Protein AF-A0A9N9JIC1-F1 (afdb_monomer)

Secondary structure (DSSP, 8-state):
-GGGTTSTTS-HHHHHHHHHHHHHHHHHHHHHHHHHHHHHHT-TT-HHHHHHHHHHHHHHHHHHHHHHHHTT----TT-TTTT-EE-GGGSPPBPEE--SSHHHHHHHHHH--S-EEPPPGGGGGSS---TT----BSSS-----EE-SS-----EEEE----TTT-SS-GGGS-S----EE------SS---------S-------TT------------PPEE--S-EEEEPP-

pLDDT: mean 70.72, std 18.48, range [27.61, 94.88]

Foldseek 3Di:
DVVVLPDPPDDPVVSVVVVVVVVVVVVVVVVVVVVVVVVVVVPPPPPPPVVVVVVVVVVVVVVVVVVVVCVPVDDQQLAVVLQKDWPVVQWADFDKDADPDPVSNVVCVVPVPDIDTADDPNLQRYPDADVRSDTAHPDLDTDIDMGTSDDDDAAEDEDEHDDCVRDPDGPPRDRPDDFDWDFDDPPDDDDDDDPPDDDPDDDQDADPVRDRDPPPPPPPGDIDTDDHYDYDYDDD

Solvent-accessible surface area (backbone atoms only — not comparable to full-atom values): 15288 Å² total; per-residue (Å²): 116,77,82,68,75,71,56,98,79,65,58,71,67,59,55,49,53,54,49,52,50,49,53,50,50,51,48,53,50,49,48,52,50,45,51,53,49,51,60,53,64,72,49,80,87,51,74,67,58,59,57,45,51,54,51,49,54,51,49,50,54,48,48,52,52,49,49,62,72,45,63,82,73,64,87,66,47,57,25,40,94,65,59,14,44,70,38,66,94,65,26,55,62,64,22,69,49,71,50,89,48,68,70,54,38,55,49,21,70,74,63,76,44,83,61,55,64,47,46,54,72,64,46,72,32,42,97,64,76,55,91,84,56,50,51,41,56,64,79,95,70,82,51,80,35,72,45,49,47,61,94,74,83,76,56,68,49,80,52,80,75,79,39,73,91,76,46,94,60,80,73,76,81,55,83,88,77,86,84,58,70,44,72,75,82,84,78,79,78,78,94,71,80,83,84,76,81,79,73,98,63,92,74,86,77,79,49,104,78,79,55,89,74,80,84,73,83,78,71,82,78,64,74,42,76,65,85,79,59,51,80,44,70,57,86,110

Radius of gyration: 32.28 Å; Cα contacts (8 Å, |Δi|>4): 189; chains: 1; bounding box: 52×87×86 Å

Structure (mmCIF, N/CA/C/O backbone):
data_AF-A0A9N9JIC1-F1
#
_entry.id   AF-A0A9N9JIC1-F1
#
loop_
_atom_site.group_PDB
_atom_site.id
_atom_site.type_symbol
_atom_site.label_atom_id
_atom_site.label_alt_id
_atom_site.label_comp_id
_atom_site.label_asym_id
_atom_site.label_entity_id
_atom_site.label_seq_id
_atom_site.pdbx_PDB_ins_code
_atom_site.Cartn_x
_atom_site.Cartn_y
_atom_site.Cartn_z
_atom_site.occupancy
_atom_site.B_iso_or_equiv
_a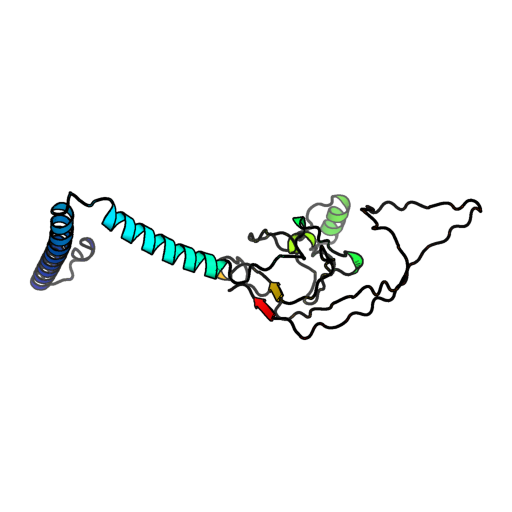tom_site.auth_seq_id
_atom_site.auth_comp_id
_atom_site.auth_asym_id
_atom_site.auth_atom_id
_atom_site.pdbx_PDB_model_num
ATOM 1 N N . ILE A 1 1 ? 12.974 28.129 34.023 1.00 50.84 1 ILE A N 1
ATOM 2 C CA . ILE A 1 1 ? 12.403 29.502 34.046 1.00 50.84 1 ILE A CA 1
ATOM 3 C C . ILE A 1 1 ? 13.246 30.459 34.896 1.00 50.84 1 ILE A C 1
ATOM 5 O O . ILE A 1 1 ? 13.503 31.557 34.430 1.00 50.84 1 ILE A O 1
ATOM 9 N N . TYR A 1 2 ? 13.804 30.035 36.041 1.00 48.53 2 TYR A N 1
ATOM 10 C CA . TYR A 1 2 ? 14.770 30.844 36.816 1.00 48.53 2 TYR A CA 1
ATOM 11 C C . TYR A 1 2 ? 15.951 31.400 35.998 1.00 48.53 2 TYR A C 1
ATOM 13 O O . TYR A 1 2 ? 16.382 32.521 36.225 1.00 48.53 2 TYR A O 1
ATOM 21 N N . LYS A 1 3 ? 16.392 30.667 34.968 1.00 50.25 3 LYS A N 1
ATOM 22 C CA . LYS A 1 3 ? 17.472 31.075 34.053 1.00 50.25 3 LYS A CA 1
ATOM 23 C C . LYS A 1 3 ? 17.169 32.330 33.206 1.00 50.25 3 LYS A C 1
ATOM 25 O O . LYS A 1 3 ? 18.083 32.877 32.609 1.00 50.25 3 LYS A O 1
ATOM 30 N N . ILE A 1 4 ? 15.907 32.771 33.125 1.00 53.31 4 ILE A N 1
ATOM 31 C CA . ILE A 1 4 ? 15.482 33.949 32.340 1.00 53.31 4 ILE A CA 1
ATOM 32 C C . ILE A 1 4 ? 15.589 35.244 33.170 1.00 53.31 4 ILE A C 1
ATOM 34 O O . ILE A 1 4 ? 15.721 36.325 32.604 1.00 53.31 4 ILE A O 1
ATOM 38 N N . LEU A 1 5 ? 15.590 35.146 34.505 1.00 52.50 5 LEU A N 1
ATOM 39 C CA . LEU A 1 5 ? 15.640 36.301 35.412 1.00 52.50 5 LEU A CA 1
ATOM 40 C C . LEU A 1 5 ? 17.063 36.837 35.653 1.00 52.50 5 LEU A C 1
ATOM 42 O O . LEU A 1 5 ? 17.211 37.890 36.271 1.00 52.50 5 LEU A O 1
ATOM 46 N N . ASP A 1 6 ? 18.097 36.137 35.182 1.00 55.06 6 ASP A N 1
ATOM 47 C CA . ASP A 1 6 ? 19.512 36.503 35.372 1.00 55.06 6 ASP A CA 1
ATOM 48 C C . ASP A 1 6 ? 20.139 37.239 34.183 1.00 55.06 6 ASP A C 1
ATOM 50 O O . ASP A 1 6 ? 21.333 37.514 34.186 1.00 55.06 6 ASP A O 1
ATOM 54 N N . ASN A 1 7 ? 19.345 37.617 33.178 1.00 56.50 7 ASN A N 1
ATOM 55 C CA . ASN A 1 7 ? 19.814 38.565 32.173 1.00 56.50 7 ASN A CA 1
ATOM 56 C C . ASN A 1 7 ? 19.716 39.989 32.747 1.00 56.50 7 ASN A C 1
ATOM 58 O O . ASN A 1 7 ? 18.616 40.437 33.071 1.00 56.50 7 ASN A O 1
ATOM 62 N N . ASP A 1 8 ? 20.859 40.681 32.835 1.00 57.62 8 ASP A N 1
ATOM 63 C CA . ASP A 1 8 ? 21.144 42.009 33.435 1.00 57.62 8 ASP A CA 1
ATOM 64 C C . ASP A 1 8 ? 20.339 43.216 32.884 1.00 57.62 8 ASP A C 1
ATOM 66 O O . ASP A 1 8 ? 20.803 44.355 32.875 1.00 57.62 8 ASP A O 1
ATOM 70 N N . LYS A 1 9 ? 19.121 43.005 32.380 1.00 60.44 9 LYS A N 1
ATOM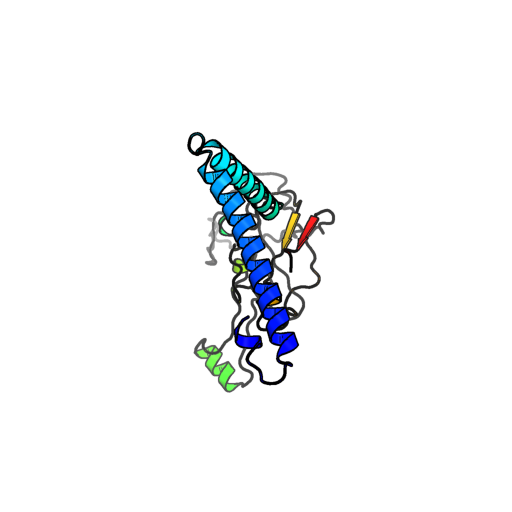 71 C CA . LYS A 1 9 ? 18.309 44.024 31.701 1.00 60.44 9 LYS A CA 1
ATOM 72 C C . LYS A 1 9 ? 16.942 44.287 32.332 1.00 60.44 9 LYS A C 1
ATOM 74 O O . LYS A 1 9 ? 16.164 45.046 31.759 1.00 60.44 9 LYS A O 1
ATOM 79 N N . LEU A 1 10 ? 16.640 43.679 33.479 1.00 59.94 10 LEU A N 1
ATOM 80 C CA . LEU A 1 10 ? 15.415 43.948 34.235 1.00 59.94 10 LEU A CA 1
ATOM 81 C C . LEU A 1 10 ? 15.708 44.796 35.474 1.00 59.94 10 LEU A C 1
ATOM 83 O O . LEU A 1 10 ? 16.566 44.445 36.280 1.00 59.94 10 LEU A O 1
ATOM 87 N N . ASP A 1 11 ? 14.951 45.886 35.624 1.00 70.81 11 ASP A N 1
ATOM 88 C CA . ASP A 1 11 ? 14.965 46.742 36.811 1.00 70.81 11 ASP A CA 1
ATOM 89 C C . ASP A 1 11 ? 14.714 45.918 38.088 1.00 70.81 11 ASP A C 1
ATOM 91 O O . ASP A 1 11 ? 13.867 45.015 38.107 1.00 70.81 11 ASP A O 1
ATOM 95 N N . GLY A 1 12 ? 15.459 46.213 39.158 1.00 67.81 12 GLY A N 1
ATOM 96 C CA . GLY A 1 12 ? 15.482 45.402 40.383 1.00 67.81 12 GLY A CA 1
ATOM 97 C C . GLY A 1 12 ? 14.104 45.261 41.041 1.00 67.81 12 GLY A C 1
ATOM 98 O O . GLY A 1 12 ? 13.780 44.214 41.611 1.00 67.81 12 GLY A O 1
ATOM 99 N N . THR A 1 13 ? 13.253 46.274 40.874 1.00 71.19 13 THR A N 1
ATOM 100 C CA . THR A 1 13 ? 11.860 46.283 41.337 1.00 71.19 13 THR A CA 1
ATOM 101 C C . THR A 1 13 ? 11.010 45.253 40.591 1.00 71.19 13 THR A C 1
ATOM 103 O O . THR A 1 13 ? 10.272 44.484 41.207 1.00 71.19 13 THR A O 1
ATOM 106 N N . VAL A 1 14 ? 11.161 45.170 39.265 1.00 72.88 14 VAL A N 1
ATOM 107 C CA . VAL A 1 14 ? 10.402 44.246 38.406 1.00 72.88 14 VAL A CA 1
ATOM 108 C C . VAL A 1 14 ? 10.842 42.801 38.640 1.00 72.88 14 VAL A C 1
ATOM 110 O O . VAL A 1 14 ? 10.002 41.907 38.729 1.00 72.88 14 VAL A O 1
ATOM 113 N N . LYS A 1 15 ? 12.148 42.559 38.822 1.00 72.50 15 LYS A N 1
ATOM 114 C CA . LYS A 1 15 ? 12.671 41.221 39.157 1.00 72.50 15 LYS A CA 1
ATOM 115 C C . LYS A 1 15 ? 12.087 40.708 40.477 1.00 72.50 15 LYS A C 1
ATOM 117 O O . LYS A 1 15 ? 11.747 39.530 40.574 1.00 72.50 15 LYS A O 1
ATOM 122 N N . THR A 1 16 ? 11.923 41.594 41.457 1.00 77.94 16 THR A N 1
ATOM 123 C CA . THR A 1 16 ? 11.356 41.252 42.768 1.00 77.94 16 THR A CA 1
ATOM 124 C C . THR A 1 16 ? 9.866 40.925 42.664 1.00 77.94 16 THR A C 1
ATOM 126 O O . THR A 1 16 ? 9.456 39.853 43.100 1.00 77.94 16 THR A O 1
ATOM 129 N N . GLN A 1 17 ? 9.075 41.754 41.976 1.00 79.38 17 GLN A N 1
ATOM 130 C CA . GLN A 1 17 ? 7.638 41.507 41.784 1.00 79.38 17 GLN A CA 1
ATOM 131 C C . GLN A 1 17 ? 7.348 40.219 41.005 1.00 79.38 17 GLN A C 1
ATOM 133 O O . GLN A 1 17 ? 6.437 39.469 41.351 1.00 79.38 17 GLN A O 1
ATOM 138 N N . VAL A 1 18 ? 8.128 39.931 39.959 1.00 78.50 18 VAL A N 1
ATOM 139 C CA . VAL A 1 18 ? 7.973 38.696 39.176 1.00 78.50 18 VAL A CA 1
ATOM 140 C C . VAL A 1 18 ? 8.338 37.475 40.016 1.00 78.50 18 VAL A C 1
ATOM 142 O O . VAL A 1 18 ? 7.650 36.458 39.947 1.00 78.50 18 VAL A O 1
ATOM 145 N N . LYS A 1 19 ? 9.386 37.568 40.840 1.00 79.75 19 LYS A N 1
ATOM 146 C CA . LYS A 1 19 ? 9.777 36.484 41.744 1.00 79.75 19 LYS A CA 1
ATOM 147 C C . LYS A 1 19 ? 8.693 36.209 42.789 1.00 79.75 19 LYS A C 1
ATOM 149 O O . LYS A 1 19 ? 8.308 35.056 42.949 1.00 79.75 19 LYS A O 1
ATOM 154 N N . GLU A 1 20 ? 8.145 37.249 43.410 1.00 83.69 20 GLU A N 1
ATOM 155 C CA . GLU A 1 20 ? 7.037 37.129 44.367 1.00 83.69 20 GLU A CA 1
ATOM 156 C C . GLU A 1 20 ? 5.769 36.564 43.718 1.00 83.69 20 GLU A C 1
ATOM 158 O O . GLU A 1 20 ? 5.097 35.716 44.302 1.00 83.69 20 GLU A O 1
ATOM 163 N N . PHE A 1 21 ? 5.448 36.981 42.490 1.00 81.62 21 PHE A N 1
ATOM 164 C CA . PHE A 1 21 ? 4.318 36.434 41.741 1.00 81.62 21 PHE A CA 1
ATOM 165 C C . PHE A 1 21 ? 4.497 34.936 41.476 1.00 81.62 21 PHE A C 1
ATOM 167 O O . PHE A 1 21 ? 3.572 34.160 41.701 1.00 81.62 21 PHE A O 1
ATOM 174 N N . ILE A 1 22 ? 5.688 34.523 41.038 1.00 78.38 22 ILE A N 1
ATOM 175 C CA . ILE A 1 22 ? 5.997 33.114 40.769 1.00 78.38 22 ILE A CA 1
ATOM 176 C C . ILE A 1 22 ? 5.944 32.294 42.059 1.00 78.38 22 ILE A C 1
ATOM 178 O O . ILE A 1 22 ? 5.340 31.227 42.065 1.00 78.38 22 ILE A O 1
ATOM 182 N N . GLU A 1 23 ? 6.534 32.779 43.151 1.00 81.12 23 GLU A N 1
ATOM 183 C CA . GLU A 1 23 ? 6.504 32.088 44.445 1.00 81.12 23 GLU A CA 1
ATOM 184 C C . GLU A 1 23 ? 5.074 31.970 44.989 1.00 81.12 23 GLU A C 1
ATOM 186 O O . GLU A 1 23 ? 4.690 30.910 45.486 1.00 81.12 23 GLU A O 1
ATOM 191 N N . ARG A 1 24 ? 4.247 33.007 44.813 1.00 82.19 24 ARG A N 1
ATOM 192 C CA . ARG A 1 24 ? 2.827 32.985 45.180 1.00 82.19 24 ARG A CA 1
ATOM 193 C C . ARG A 1 24 ? 2.030 31.988 44.343 1.00 82.19 24 ARG A C 1
ATOM 195 O O . ARG A 1 24 ? 1.260 31.221 44.908 1.00 82.19 24 ARG A O 1
ATOM 202 N N . GLU A 1 25 ? 2.214 31.963 43.026 1.00 76.69 25 GLU A N 1
ATOM 203 C CA . GLU A 1 25 ? 1.528 31.000 42.155 1.00 76.69 25 GLU A CA 1
ATOM 204 C C . GLU A 1 25 ? 1.998 29.566 42.409 1.00 76.69 25 GLU A C 1
ATOM 206 O O . GLU A 1 25 ? 1.177 28.660 42.502 1.00 76.69 25 GLU A O 1
ATOM 211 N N . MET A 1 26 ? 3.299 29.343 42.615 1.00 72.06 26 MET A N 1
ATOM 212 C CA . MET A 1 26 ? 3.808 28.022 42.988 1.00 72.06 26 MET A CA 1
ATOM 213 C C . MET A 1 26 ? 3.266 27.568 44.343 1.00 72.06 26 MET A C 1
ATOM 215 O O . MET A 1 26 ? 2.928 26.398 44.486 1.00 72.06 26 MET A O 1
ATOM 219 N N . SER A 1 27 ? 3.129 28.473 45.315 1.00 74.25 27 SER A N 1
ATOM 220 C CA . SER A 1 27 ? 2.507 28.176 46.609 1.00 74.25 27 SER A CA 1
ATOM 221 C C . SER A 1 27 ? 1.008 27.887 46.480 1.00 74.25 27 SER A C 1
ATOM 223 O O . SER A 1 27 ? 0.507 26.935 47.075 1.00 74.25 27 SER A O 1
ATOM 225 N N . ASN A 1 28 ? 0.281 28.637 45.650 1.00 74.56 28 ASN A N 1
ATOM 226 C CA . ASN A 1 28 ? -1.136 28.397 45.360 1.00 74.56 28 ASN A CA 1
ATOM 227 C C . ASN A 1 28 ? -1.361 27.062 44.634 1.00 74.56 28 ASN A C 1
ATOM 229 O O . ASN A 1 28 ? -2.289 26.327 44.958 1.00 74.56 28 ASN A O 1
ATOM 233 N N . ILE A 1 29 ? -0.489 26.707 43.691 1.00 71.62 29 ILE A N 1
ATOM 234 C CA . ILE A 1 29 ? -0.527 25.415 42.998 1.00 71.62 29 ILE A CA 1
ATOM 235 C C . ILE A 1 29 ? -0.130 24.288 43.952 1.00 71.62 29 ILE A C 1
ATOM 237 O O . ILE A 1 29 ? -0.772 23.246 43.949 1.00 71.62 29 ILE A O 1
ATOM 241 N N . ALA A 1 30 ? 0.885 24.483 44.797 1.00 66.88 30 ALA A N 1
ATOM 242 C CA . ALA A 1 30 ? 1.316 23.483 45.768 1.00 66.88 30 ALA A CA 1
ATOM 243 C C . ALA A 1 30 ? 0.276 23.270 46.872 1.00 66.88 30 ALA A C 1
ATOM 245 O O . ALA A 1 30 ? 0.068 22.139 47.286 1.00 66.88 30 ALA A O 1
ATOM 246 N N . SER A 1 31 ? -0.412 24.317 47.325 1.00 67.81 31 SER A N 1
ATOM 247 C CA . SER A 1 31 ? -1.521 24.208 48.279 1.00 67.81 31 SER A CA 1
ATOM 248 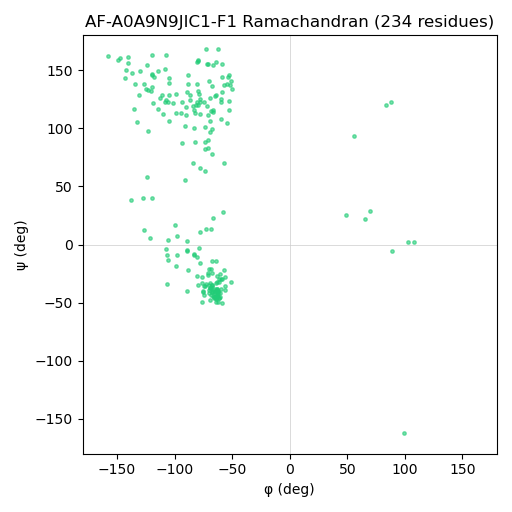C C . SER A 1 31 ? -2.786 23.653 47.626 1.00 67.81 31 SER A C 1
ATOM 250 O O . SER A 1 31 ? -3.463 22.834 48.239 1.00 67.81 31 SER A O 1
ATOM 252 N N . GLY A 1 32 ? -3.070 23.988 46.365 1.00 66.69 32 GLY A N 1
ATOM 253 C CA . GLY A 1 32 ? -4.119 23.350 45.567 1.00 66.69 32 GLY A CA 1
ATOM 254 C C . GLY A 1 32 ? -3.854 21.857 45.365 1.00 66.69 32 GLY A C 1
ATOM 255 O O . GLY A 1 32 ? -4.721 21.035 45.625 1.00 66.69 32 GLY A O 1
ATOM 256 N N . ALA A 1 33 ? -2.625 21.485 45.012 1.00 60.44 33 ALA A N 1
ATOM 257 C CA . ALA A 1 33 ? -2.202 20.097 44.872 1.00 60.44 33 ALA A CA 1
ATOM 258 C C . ALA A 1 33 ? -2.123 19.371 46.222 1.00 60.44 33 ALA A C 1
ATOM 260 O O . ALA A 1 33 ? -2.503 18.214 46.298 1.00 60.44 33 ALA A O 1
ATOM 261 N N . SER A 1 34 ? -1.679 20.028 47.295 1.00 56.75 34 SER A N 1
ATOM 262 C CA . SER A 1 34 ? -1.566 19.446 48.641 1.00 56.75 34 SER A CA 1
ATOM 263 C C . SER A 1 34 ? -2.919 19.315 49.341 1.00 56.75 34 SER A C 1
ATOM 265 O O . SER A 1 34 ? -3.131 18.350 50.061 1.00 56.75 34 SER A O 1
ATOM 267 N N . SER A 1 35 ? -3.869 20.224 49.100 1.00 56.66 35 SER A N 1
ATOM 268 C CA . SER A 1 35 ? -5.268 20.066 49.526 1.00 56.66 35 SER A CA 1
ATOM 269 C C . SER A 1 35 ? -5.974 18.978 48.722 1.00 56.66 35 SER A C 1
ATOM 271 O O . SER A 1 35 ? -6.732 18.206 49.300 1.00 56.66 35 SER A O 1
ATOM 273 N N . TYR A 1 36 ? -5.649 18.835 47.434 1.00 51.44 36 TYR A N 1
ATOM 274 C CA . TYR A 1 36 ? -6.085 17.709 46.612 1.00 51.44 36 TYR A CA 1
ATOM 275 C C . TYR A 1 36 ? -5.492 16.382 47.127 1.00 51.44 36 TYR A C 1
ATOM 277 O O . TYR A 1 36 ? -6.239 15.443 47.362 1.00 51.44 36 TYR A O 1
ATOM 285 N N . TYR A 1 37 ? -4.187 16.328 47.429 1.00 47.41 37 TYR A N 1
ATOM 286 C CA . TYR A 1 37 ? -3.497 15.151 47.984 1.00 47.41 37 TYR A CA 1
ATOM 287 C C . TYR A 1 37 ? -3.894 14.828 49.434 1.00 47.41 37 TYR A C 1
ATOM 289 O O . TYR A 1 37 ? -4.038 13.657 49.757 1.00 47.41 37 TYR A O 1
ATOM 297 N N . SER A 1 38 ? -4.115 15.829 50.295 1.00 52.78 38 SER A N 1
ATOM 298 C CA . SER A 1 38 ? -4.583 15.641 51.682 1.00 52.78 38 SER A CA 1
ATOM 299 C C . SER A 1 38 ? -6.051 15.233 51.735 1.00 52.78 38 SER A C 1
ATOM 301 O O . SER A 1 38 ? -6.438 14.464 52.607 1.00 52.78 38 SER A O 1
ATOM 303 N N . SER A 1 39 ? -6.877 15.723 50.803 1.00 56.59 39 SER A N 1
ATOM 304 C CA . SER A 1 39 ? -8.250 15.236 50.642 1.00 56.59 39 SER A CA 1
ATOM 305 C C . SER A 1 39 ? -8.282 13.823 50.054 1.00 56.59 39 SER A C 1
ATOM 307 O O . SER A 1 39 ? -9.234 13.104 50.323 1.00 56.59 39 SER A O 1
ATOM 309 N N . LEU A 1 40 ? -7.255 13.420 49.292 1.00 52.78 40 LEU A N 1
ATOM 310 C CA . LEU A 1 40 ? -7.063 12.050 48.804 1.00 52.78 40 LEU A CA 1
ATOM 311 C C . LEU A 1 40 ? -6.568 11.101 49.908 1.00 52.78 40 LEU A C 1
ATOM 313 O O . LEU A 1 40 ? -7.050 9.981 49.984 1.00 52.78 40 LEU A O 1
ATOM 317 N N . SER A 1 41 ? -5.651 11.542 50.775 1.00 50.94 41 SER A N 1
ATOM 318 C CA . SER A 1 41 ? -5.088 10.721 51.862 1.00 50.94 41 SER A CA 1
ATOM 319 C C . SER A 1 41 ? -5.959 10.668 53.120 1.00 50.94 41 SER A C 1
ATOM 321 O O . SER A 1 41 ? -5.655 9.951 54.061 1.00 50.94 41 SER A O 1
ATOM 323 N N . ALA A 1 42 ? -7.014 11.483 53.197 1.00 52.50 42 ALA A N 1
ATOM 324 C CA . ALA A 1 42 ? -7.996 11.433 54.282 1.00 52.50 42 ALA A CA 1
ATOM 325 C C . ALA A 1 42 ? -9.166 10.471 53.979 1.00 52.50 42 ALA A C 1
ATOM 327 O O . ALA A 1 42 ? -10.099 10.383 54.775 1.00 52.50 42 ALA A O 1
ATOM 328 N N . MET A 1 43 ? -9.126 9.769 52.838 1.00 51.22 43 MET A N 1
ATOM 329 C CA . MET A 1 43 ? -10.143 8.819 52.362 1.00 51.22 43 MET A CA 1
ATOM 330 C C . MET A 1 43 ? -9.541 7.407 52.198 1.00 51.22 43 MET A C 1
ATOM 332 O O . MET A 1 43 ? -9.830 6.709 51.230 1.00 51.22 43 MET A O 1
ATOM 336 N N . ASP A 1 44 ? -8.687 7.005 53.143 1.00 49.09 44 ASP A N 1
ATOM 337 C CA . ASP A 1 44 ? -7.844 5.794 53.094 1.00 49.09 44 ASP A CA 1
ATOM 338 C C . ASP A 1 44 ? -8.589 4.447 53.283 1.00 49.09 44 ASP A C 1
ATOM 340 O O . ASP A 1 44 ? -7.941 3.416 53.439 1.00 49.09 44 ASP A O 1
ATOM 344 N N . ASP A 1 45 ? -9.925 4.407 53.211 1.00 53.50 45 ASP A N 1
ATOM 345 C CA . ASP A 1 45 ? -10.689 3.146 53.313 1.00 53.50 45 ASP A CA 1
ATOM 346 C C . ASP A 1 45 ? -11.281 2.644 51.968 1.00 53.50 45 ASP A C 1
ATOM 348 O O . ASP A 1 45 ? -11.724 1.500 51.900 1.00 53.50 45 ASP A O 1
ATOM 352 N N . ASP A 1 46 ? -11.232 3.428 50.875 1.00 55.09 46 ASP A N 1
ATOM 353 C CA . ASP A 1 46 ? -11.881 3.107 49.578 1.00 55.09 46 ASP A CA 1
ATOM 354 C C . ASP A 1 46 ? -10.924 3.188 48.353 1.00 55.09 46 ASP A C 1
ATOM 356 O O . ASP A 1 46 ? -11.287 3.646 47.262 1.00 55.09 46 ASP A O 1
ATOM 360 N N . GLU A 1 47 ? -9.676 2.730 48.503 1.00 53.84 47 GLU A N 1
ATOM 361 C CA . GLU A 1 47 ? -8.610 2.757 47.473 1.00 53.84 47 GLU A CA 1
ATOM 362 C C . GLU A 1 47 ? -8.985 2.035 46.148 1.00 53.84 47 GLU A C 1
ATOM 364 O O . GLU A 1 47 ? -8.456 2.351 45.077 1.00 53.84 47 GLU A O 1
ATOM 369 N N . ASP A 1 48 ? -9.959 1.116 46.172 1.00 56.88 48 ASP A N 1
ATOM 370 C CA . ASP A 1 48 ? -10.428 0.367 44.992 1.00 56.88 48 ASP A CA 1
ATOM 371 C C . ASP A 1 48 ? -11.423 1.172 44.121 1.00 56.88 48 ASP A C 1
ATOM 373 O O . ASP A 1 48 ? -11.491 1.019 42.897 1.00 56.88 48 ASP A O 1
ATOM 377 N N . GLY A 1 49 ? -12.165 2.110 44.721 1.00 60.81 49 GLY A N 1
ATOM 378 C CA . GLY A 1 49 ? -13.249 2.837 44.050 1.00 60.81 49 GLY A CA 1
ATOM 379 C C . GLY A 1 49 ? -12.764 3.927 43.089 1.00 60.81 49 GLY A C 1
ATOM 380 O O . GLY A 1 49 ? -13.182 3.979 41.928 1.00 60.81 49 GLY A O 1
ATOM 381 N N . LEU A 1 50 ? -11.854 4.795 43.544 1.00 60.25 50 LEU A N 1
ATOM 382 C CA . LEU A 1 50 ? -11.365 5.926 42.742 1.00 60.25 50 LEU A CA 1
ATOM 383 C C . LEU A 1 50 ? -10.406 5.472 41.637 1.00 60.25 50 LEU A C 1
ATOM 385 O O . LEU A 1 50 ? -10.532 5.897 40.486 1.00 60.25 50 LEU A O 1
ATOM 389 N N . MET A 1 51 ? -9.485 4.561 41.956 1.00 64.00 51 MET A N 1
ATOM 390 C CA . MET A 1 51 ? -8.628 3.938 40.946 1.00 64.00 51 MET A CA 1
ATOM 391 C C . MET A 1 51 ? -9.455 3.116 39.949 1.00 64.00 51 MET A C 1
ATOM 393 O O . MET A 1 51 ? -9.123 3.087 38.762 1.00 64.00 51 MET A O 1
ATOM 397 N N . GLY A 1 52 ? -10.569 2.519 40.388 1.00 68.44 52 GLY A N 1
ATOM 398 C CA . GLY A 1 52 ? -11.569 1.899 39.520 1.00 68.44 52 GLY A CA 1
ATOM 399 C C . GLY A 1 52 ? -12.205 2.883 38.531 1.00 68.44 52 GLY A C 1
ATOM 400 O O . GLY A 1 52 ? -12.279 2.582 37.339 1.00 68.44 52 GLY A O 1
ATOM 401 N N . LEU A 1 53 ? -12.597 4.081 38.982 1.00 73.81 53 LEU A N 1
ATOM 402 C CA . LEU A 1 53 ? -13.171 5.130 38.126 1.00 73.81 53 LEU A CA 1
ATOM 403 C C . LEU A 1 53 ? -12.163 5.677 37.105 1.00 73.81 53 LEU A C 1
ATOM 405 O O . LEU A 1 53 ? -12.489 5.780 35.922 1.00 73.81 53 LEU A O 1
ATOM 409 N N . VAL A 1 54 ? -10.926 5.960 37.527 1.00 80.69 54 VAL A N 1
ATOM 410 C CA . VAL A 1 54 ? -9.859 6.433 36.626 1.00 80.69 54 VAL A CA 1
ATOM 411 C C . VAL A 1 54 ? -9.518 5.372 35.576 1.00 80.69 54 VAL A C 1
ATOM 413 O O . VAL A 1 54 ? -9.433 5.688 34.389 1.00 80.69 54 VAL A O 1
ATOM 416 N N . ARG A 1 55 ? -9.382 4.098 35.975 1.00 78.31 55 ARG A N 1
ATOM 417 C CA . ARG A 1 55 ? -9.162 2.983 35.037 1.00 78.31 55 ARG A CA 1
ATOM 418 C C . ARG A 1 55 ? -10.316 2.836 34.055 1.00 78.31 55 ARG A C 1
ATOM 420 O O . ARG A 1 55 ? -10.073 2.610 32.874 1.00 78.31 55 ARG A O 1
ATOM 427 N N . LYS A 1 56 ? -11.557 2.973 34.523 1.00 81.50 56 LYS A N 1
ATOM 428 C CA . LYS A 1 56 ? -12.745 2.879 33.673 1.00 81.50 56 LYS A CA 1
ATOM 429 C C . LYS A 1 56 ? -12.748 3.971 32.605 1.00 81.50 56 LYS A C 1
ATOM 431 O O . LYS A 1 56 ? -12.866 3.649 31.429 1.00 81.50 56 LYS A O 1
ATOM 436 N N . GLN A 1 57 ? -12.519 5.224 32.992 1.00 80.81 57 GLN A N 1
ATOM 437 C CA . GLN A 1 57 ? -12.503 6.344 32.052 1.00 80.81 57 GLN A CA 1
ATOM 438 C C . GLN A 1 57 ? -11.318 6.278 31.075 1.00 80.81 57 GLN A C 1
ATOM 440 O O . GLN A 1 57 ? -11.474 6.577 29.894 1.00 80.81 57 GLN A O 1
ATOM 445 N N . LEU A 1 58 ? -10.144 5.827 31.531 1.00 87.44 58 LEU A N 1
ATOM 446 C CA . LEU A 1 58 ? -8.998 5.591 30.651 1.00 87.44 58 LEU A CA 1
ATOM 447 C C . LEU A 1 58 ? -9.289 4.484 29.630 1.00 87.44 58 LEU A C 1
ATOM 449 O O . LEU A 1 58 ? -8.992 4.649 28.449 1.00 87.44 58 LEU A O 1
ATOM 453 N N . ASN A 1 59 ? -9.888 3.375 30.071 1.00 84.38 59 ASN A N 1
ATOM 454 C CA . ASN A 1 59 ? -10.263 2.269 29.195 1.00 84.38 59 ASN A CA 1
ATOM 455 C C . ASN A 1 59 ? -11.338 2.683 28.187 1.00 84.38 59 ASN A C 1
ATOM 457 O O . ASN A 1 59 ? -11.250 2.276 27.036 1.00 84.38 59 ASN A O 1
ATOM 461 N N . GLU A 1 60 ? -12.309 3.505 28.583 1.00 86.75 60 GLU A N 1
ATOM 462 C CA . GLU A 1 60 ? -13.337 4.036 27.680 1.00 86.75 60 GLU A CA 1
ATOM 463 C C . GLU A 1 60 ? -12.725 4.931 26.598 1.00 86.75 60 GLU A C 1
ATOM 465 O O . GLU A 1 60 ? -12.958 4.696 25.414 1.00 86.75 60 GLU A O 1
ATOM 470 N N . VAL A 1 61 ? -11.870 5.892 26.969 1.00 87.19 61 VAL A N 1
ATOM 471 C CA . VAL A 1 61 ? -11.174 6.747 25.992 1.00 87.19 61 VAL A CA 1
ATOM 472 C C . VAL A 1 61 ? -10.271 5.910 25.089 1.00 87.19 61 VAL A C 1
ATOM 474 O O . VAL A 1 61 ? -10.248 6.116 23.879 1.00 87.19 61 VAL A O 1
ATOM 477 N N . LEU A 1 62 ? -9.546 4.939 25.645 1.00 89.69 62 LEU A N 1
ATOM 478 C CA . LEU A 1 62 ? -8.689 4.054 24.862 1.00 89.69 62 LEU A CA 1
ATOM 479 C C . LEU A 1 62 ? -9.508 3.208 23.883 1.00 89.69 62 LEU A C 1
ATOM 481 O O . LEU A 1 62 ? -9.134 3.105 22.721 1.00 89.69 62 LEU A O 1
ATOM 485 N N . GLN A 1 63 ? -10.629 2.634 24.319 1.00 84.81 63 GLN A N 1
ATOM 486 C CA . GLN A 1 63 ? -11.539 1.887 23.453 1.00 84.81 63 GLN A CA 1
ATOM 487 C C . GLN A 1 63 ? -12.140 2.780 22.371 1.00 84.81 63 GLN A C 1
ATOM 489 O O . GLN A 1 63 ? -12.225 2.357 21.223 1.00 84.81 63 GLN A O 1
ATOM 494 N N . GLU A 1 64 ? -12.501 4.021 22.684 1.00 86.19 64 GLU A N 1
ATOM 495 C CA . GLU A 1 64 ? -12.979 4.985 21.693 1.00 86.19 64 GLU A CA 1
ATOM 496 C C . GLU A 1 64 ? -11.891 5.312 20.654 1.00 86.19 64 GLU A C 1
ATOM 498 O O . GLU A 1 64 ? -12.162 5.382 19.458 1.00 86.19 64 GLU A O 1
ATOM 503 N N . GLN A 1 65 ? -10.636 5.464 21.079 1.00 82.62 65 GLN A N 1
ATOM 504 C CA . GLN A 1 65 ? -9.516 5.669 20.157 1.00 82.62 65 GLN A CA 1
ATOM 505 C C . GLN A 1 65 ? -9.235 4.416 19.318 1.00 82.62 65 GLN A C 1
ATOM 507 O O . GLN A 1 65 ? -9.043 4.523 18.110 1.00 82.62 65 GLN A O 1
ATOM 512 N N . LEU A 1 66 ? -9.249 3.226 19.924 1.00 82.25 66 LEU A N 1
ATOM 513 C CA . LEU A 1 66 ? -9.047 1.954 19.225 1.00 82.25 66 LEU A CA 1
ATOM 514 C C . LEU A 1 66 ? -10.153 1.697 18.205 1.00 82.25 66 LEU A C 1
ATOM 516 O O . LEU A 1 66 ? -9.861 1.320 17.077 1.00 82.25 66 LEU A O 1
ATOM 520 N N . THR A 1 67 ? -11.409 1.944 18.574 1.00 76.69 67 THR A N 1
ATOM 521 C CA . THR A 1 67 ? -12.549 1.810 17.661 1.00 76.69 67 THR A CA 1
ATOM 522 C C . THR A 1 67 ? -12.465 2.814 16.526 1.00 76.69 67 THR A C 1
ATOM 524 O O . THR A 1 67 ? -12.650 2.409 15.392 1.00 76.69 67 THR A O 1
ATOM 527 N N . LYS A 1 68 ? -12.076 4.071 16.776 1.00 73.19 68 LYS A N 1
ATOM 528 C CA . LYS A 1 68 ? -11.817 5.054 15.707 1.00 73.19 68 LYS A CA 1
ATOM 529 C C . LYS A 1 68 ? -10.644 4.675 14.801 1.00 73.19 68 LYS A C 1
ATOM 531 O O . LYS A 1 68 ? -10.678 4.998 13.622 1.00 73.19 68 LYS A O 1
ATOM 536 N N . MET A 1 69 ? -9.612 4.013 15.325 1.00 66.19 69 MET A N 1
ATOM 537 C CA . MET A 1 69 ? -8.499 3.496 14.514 1.00 66.19 69 MET A CA 1
ATOM 538 C C . MET A 1 69 ? -8.874 2.227 13.737 1.00 66.19 69 MET A C 1
ATOM 540 O O . MET A 1 69 ? -8.307 1.977 12.678 1.00 66.19 69 MET A O 1
ATOM 544 N N . MET A 1 70 ? -9.819 1.437 14.251 1.00 67.12 70 MET A N 1
ATOM 545 C CA . MET A 1 70 ? -10.391 0.266 13.581 1.00 67.12 70 MET A CA 1
ATOM 546 C C . MET A 1 70 ? -11.608 0.600 12.708 1.00 67.12 70 MET A C 1
ATOM 548 O O . MET A 1 70 ? -12.116 -0.289 12.028 1.00 67.12 70 MET A O 1
ATOM 552 N N . ASP A 1 71 ? -12.098 1.837 12.712 1.00 51.22 71 ASP A N 1
ATOM 553 C CA . ASP A 1 71 ? -13.231 2.259 11.892 1.00 51.22 71 ASP A CA 1
ATOM 554 C C . ASP A 1 71 ? -12.783 2.265 10.421 1.00 51.22 71 ASP A C 1
ATOM 556 O O . ASP A 1 71 ? -11.951 3.073 10.010 1.00 51.22 71 ASP A O 1
ATOM 560 N N . GLY A 1 72 ? -13.245 1.274 9.651 1.00 58.06 72 GLY A N 1
ATOM 561 C CA . GLY A 1 72 ? -12.710 0.931 8.325 1.00 58.06 72 GLY A CA 1
ATOM 562 C C . GLY A 1 72 ? -11.902 -0.375 8.258 1.00 58.06 72 GLY A C 1
ATOM 563 O O . GLY A 1 72 ? -11.432 -0.736 7.181 1.00 58.06 72 GLY A O 1
ATOM 564 N N . ALA A 1 73 ? -11.773 -1.123 9.362 1.00 65.00 73 ALA A N 1
ATOM 565 C CA . ALA A 1 73 ? -11.193 -2.469 9.401 1.00 65.00 73 ALA A CA 1
ATOM 566 C C . ALA A 1 73 ? -12.156 -3.513 8.802 1.00 65.00 73 ALA A C 1
ATOM 568 O O . ALA A 1 73 ? -12.641 -4.425 9.473 1.00 65.00 73 ALA A O 1
ATOM 569 N N . SER A 1 74 ? -12.457 -3.359 7.517 1.00 77.19 74 SER A N 1
ATOM 570 C CA . SER A 1 74 ? -13.087 -4.398 6.710 1.00 77.19 74 SER A CA 1
ATOM 571 C C . SER A 1 74 ? -12.079 -5.518 6.441 1.00 77.19 74 SER A C 1
ATOM 573 O O . SER A 1 74 ? -10.867 -5.301 6.456 1.00 77.19 74 SER A O 1
ATOM 575 N N . ALA A 1 75 ? -12.568 -6.733 6.188 1.00 86.56 75 ALA A N 1
ATOM 576 C CA . ALA A 1 75 ? -11.694 -7.828 5.783 1.00 86.56 75 ALA A CA 1
ATOM 577 C C . ALA A 1 75 ? -10.958 -7.464 4.482 1.00 86.56 75 ALA A C 1
ATOM 579 O O . ALA A 1 75 ? -11.593 -7.134 3.480 1.00 86.56 75 ALA A O 1
ATOM 580 N N . ASP A 1 76 ? -9.628 -7.548 4.499 1.00 90.06 76 ASP A N 1
ATOM 581 C CA . ASP A 1 76 ? -8.810 -7.307 3.316 1.00 90.06 76 ASP A CA 1
ATOM 582 C C . ASP A 1 76 ? -8.740 -8.575 2.451 1.00 90.06 76 ASP A C 1
ATOM 584 O O . ASP A 1 76 ? -8.000 -9.524 2.728 1.00 90.06 76 ASP A O 1
ATOM 588 N N . TYR A 1 77 ? -9.544 -8.596 1.387 1.00 93.12 77 TYR A N 1
ATOM 589 C CA . TYR A 1 77 ? -9.557 -9.678 0.400 1.00 93.12 77 TYR A CA 1
ATOM 590 C C . TYR A 1 77 ? -8.436 -9.569 -0.639 1.00 93.12 77 TYR A C 1
ATOM 592 O O . TYR A 1 77 ? -8.220 -10.522 -1.393 1.00 93.12 77 TYR A O 1
ATOM 600 N N . ALA A 1 78 ? -7.736 -8.434 -0.689 1.00 93.75 78 ALA A N 1
ATOM 601 C CA . ALA A 1 78 ? -6.559 -8.221 -1.518 1.00 93.75 78 ALA A CA 1
ATOM 602 C C . ALA A 1 78 ? -5.262 -8.619 -0.795 1.00 93.75 78 ALA A C 1
ATOM 604 O O . ALA A 1 78 ? -4.220 -8.642 -1.436 1.00 93.75 78 ALA A O 1
ATOM 605 N N . LEU A 1 79 ? -5.312 -9.014 0.482 1.00 93.56 79 LEU A N 1
ATOM 606 C CA . LEU A 1 79 ? -4.145 -9.390 1.280 1.00 93.56 79 LEU A CA 1
ATOM 607 C C . LEU A 1 79 ? -3.409 -10.639 0.755 1.00 93.56 79 LEU A C 1
ATOM 609 O O . LEU A 1 79 ? -3.985 -11.725 0.619 1.00 93.56 79 LEU A O 1
ATOM 613 N N . TYR A 1 80 ? -2.089 -10.530 0.578 1.00 93.62 80 TYR A N 1
ATOM 614 C CA . TYR A 1 80 ? -1.208 -11.606 0.102 1.00 93.62 80 TYR A CA 1
ATOM 615 C C . TYR A 1 80 ? -1.244 -12.852 0.993 1.00 93.62 80 TYR A C 1
ATOM 617 O O . TYR A 1 80 ? -1.453 -13.975 0.516 1.00 93.62 80 TYR A O 1
ATOM 625 N N . THR A 1 81 ? -1.076 -12.658 2.305 1.00 93.00 81 THR A N 1
ATOM 626 C CA . THR A 1 81 ? -1.147 -13.735 3.306 1.00 93.00 81 THR A CA 1
ATOM 627 C C . THR A 1 81 ? -2.565 -14.284 3.457 1.00 93.00 81 THR A C 1
ATOM 629 O O . THR A 1 81 ? -2.731 -15.429 3.868 1.00 93.00 81 THR A O 1
ATOM 632 N N . GLY A 1 82 ? -3.579 -13.511 3.053 1.00 91.38 82 GLY A N 1
ATOM 633 C CA . GLY A 1 82 ? -4.976 -13.935 2.947 1.00 91.38 82 GLY A CA 1
ATOM 634 C C . GLY A 1 82 ? -5.294 -14.759 1.692 1.00 91.38 82 GLY A C 1
ATOM 635 O O . GLY A 1 82 ? -6.422 -15.222 1.544 1.00 91.38 82 GLY A O 1
ATOM 636 N N . GLY A 1 83 ? -4.324 -14.962 0.791 1.00 93.56 83 GLY A N 1
ATOM 637 C CA . GLY A 1 83 ? -4.470 -15.786 -0.415 1.00 93.56 83 GLY A CA 1
ATOM 638 C C . GLY A 1 83 ? -4.669 -15.007 -1.718 1.00 93.56 83 GLY A C 1
ATOM 639 O O . GLY A 1 83 ? -4.802 -15.629 -2.775 1.00 93.56 83 GLY A O 1
ATOM 640 N N . ALA A 1 84 ? -4.658 -13.674 -1.675 1.00 94.88 84 ALA A N 1
ATOM 641 C CA . ALA A 1 84 ? -4.679 -12.849 -2.878 1.00 94.88 84 ALA A CA 1
ATOM 642 C C . ALA A 1 84 ? -3.344 -12.917 -3.635 1.00 94.88 84 ALA A C 1
ATOM 644 O O . ALA A 1 84 ? -2.293 -13.216 -3.056 1.00 94.88 84 ALA A O 1
ATOM 645 N N . ARG A 1 85 ? -3.365 -12.662 -4.945 1.00 94.81 85 ARG A N 1
ATOM 646 C CA . ARG A 1 85 ? -2.182 -12.749 -5.819 1.00 94.81 85 ARG A CA 1
ATOM 647 C C . ARG A 1 85 ? -2.177 -11.641 -6.864 1.00 94.81 85 ARG A C 1
ATOM 649 O O . ARG A 1 85 ? -3.234 -11.221 -7.321 1.00 94.81 85 ARG A O 1
ATOM 656 N N . ILE A 1 86 ? -0.988 -11.222 -7.288 1.00 93.94 86 ILE A N 1
ATOM 657 C CA . ILE A 1 86 ? -0.826 -10.301 -8.416 1.00 93.94 86 ILE A CA 1
ATOM 658 C C . ILE A 1 86 ? -0.936 -11.066 -9.737 1.00 93.94 86 ILE A C 1
ATOM 660 O O . ILE A 1 86 ? -0.382 -12.153 -9.893 1.00 93.94 86 ILE A O 1
ATOM 664 N N . ILE A 1 87 ? -1.633 -10.485 -10.710 1.00 92.19 87 ILE A N 1
ATOM 665 C CA . ILE A 1 87 ? -1.720 -10.993 -12.079 1.00 92.19 87 ILE A CA 1
ATOM 666 C C . ILE A 1 87 ? -0.636 -10.301 -12.915 1.00 92.19 87 ILE A C 1
ATOM 668 O O . ILE A 1 87 ? -0.872 -9.264 -13.528 1.00 92.19 87 ILE A O 1
ATOM 672 N N . HIS A 1 88 ? 0.576 -10.860 -12.936 1.00 89.81 88 HIS A N 1
ATOM 673 C CA . HIS A 1 88 ? 1.756 -10.186 -13.501 1.00 89.81 88 HIS A CA 1
ATOM 674 C C . HIS A 1 88 ? 1.610 -9.734 -14.960 1.00 89.81 88 HIS A C 1
ATOM 676 O O . HIS A 1 88 ? 2.113 -8.676 -15.316 1.00 89.81 88 HIS A O 1
ATOM 682 N N . HIS A 1 89 ? 0.909 -10.489 -15.811 1.00 89.00 89 HIS A N 1
ATOM 683 C CA . HIS A 1 89 ? 0.748 -10.124 -17.225 1.00 89.00 89 HIS A CA 1
ATOM 684 C C . HIS A 1 89 ? -0.158 -8.901 -17.447 1.00 89.00 89 HIS A C 1
ATOM 686 O O . HIS A 1 89 ? -0.084 -8.273 -18.501 1.00 89.00 89 HIS A O 1
ATOM 692 N N . ALA A 1 90 ? -1.012 -8.580 -16.473 1.00 87.62 90 ALA A N 1
ATOM 693 C CA . ALA A 1 90 ? -1.906 -7.427 -16.484 1.00 87.62 90 ALA A CA 1
ATOM 694 C C . ALA A 1 90 ? -1.422 -6.311 -15.539 1.00 87.62 90 ALA A C 1
ATOM 696 O O . ALA A 1 90 ? -2.095 -5.293 -15.402 1.00 87.62 90 ALA A O 1
ATOM 697 N N . THR A 1 91 ? -0.254 -6.474 -14.918 1.00 91.38 91 THR A N 1
ATOM 698 C CA . THR A 1 91 ? 0.381 -5.482 -14.046 1.00 91.38 91 THR A CA 1
ATOM 699 C C . THR A 1 91 ? 1.552 -4.829 -14.777 1.00 91.38 91 THR A C 1
ATOM 701 O O . THR A 1 91 ? 2.261 -5.473 -15.554 1.00 91.38 91 THR A O 1
ATOM 704 N N . SER A 1 92 ? 1.757 -3.533 -14.552 1.00 93.19 92 SER A N 1
ATOM 705 C CA . SER A 1 92 ? 2.890 -2.792 -15.106 1.00 93.19 92 SER A CA 1
ATOM 706 C C . SER A 1 92 ? 4.225 -3.396 -14.672 1.00 93.19 92 SER A C 1
ATOM 708 O O . SER A 1 92 ? 4.339 -4.056 -13.644 1.00 93.19 92 SER A O 1
ATOM 710 N N . ARG A 1 93 ? 5.273 -3.159 -15.464 1.00 90.75 93 ARG A N 1
ATOM 711 C CA . ARG A 1 93 ? 6.619 -3.618 -15.104 1.00 90.75 93 ARG A CA 1
ATOM 712 C C . ARG A 1 93 ? 7.161 -2.820 -13.924 1.00 90.75 93 ARG A C 1
ATOM 714 O O . ARG A 1 93 ? 7.013 -1.595 -13.895 1.00 90.75 93 ARG A O 1
ATOM 721 N N . ASP A 1 94 ? 7.854 -3.521 -13.033 1.00 91.38 94 ASP A N 1
ATOM 722 C CA . ASP A 1 94 ? 8.587 -2.920 -11.922 1.00 91.38 94 ASP A CA 1
ATOM 723 C C . ASP A 1 94 ? 9.557 -1.844 -12.431 1.00 91.38 94 ASP A C 1
ATOM 725 O O . ASP A 1 94 ? 10.150 -1.950 -13.514 1.00 91.38 94 ASP A O 1
ATOM 729 N N . TYR A 1 95 ? 9.717 -0.784 -11.645 1.00 89.25 95 TYR A N 1
ATOM 730 C CA . TYR A 1 95 ? 10.650 0.288 -11.945 1.00 89.25 95 TYR A CA 1
ATOM 731 C C . TYR A 1 95 ? 12.088 -0.234 -11.911 1.00 89.25 95 TYR A C 1
ATOM 733 O O . TYR A 1 95 ? 12.546 -0.822 -10.926 1.00 89.25 95 TYR A O 1
ATOM 741 N N . GLU A 1 96 ? 12.819 0.039 -12.989 1.00 87.88 96 GLU A N 1
ATOM 742 C CA . GLU A 1 96 ? 14.229 -0.301 -13.132 1.00 87.88 96 GLU A CA 1
ATOM 743 C C . GLU A 1 96 ? 14.975 0.891 -13.724 1.00 87.88 96 GLU A C 1
ATOM 745 O O . GLU A 1 96 ? 14.758 1.273 -14.878 1.00 87.88 96 GLU A O 1
ATOM 750 N N . GLN A 1 97 ? 15.905 1.455 -12.956 1.00 83.31 97 GLN A N 1
ATOM 751 C CA . GLN A 1 97 ? 16.780 2.513 -13.438 1.00 83.31 97 GLN A CA 1
ATOM 752 C C . GLN A 1 97 ? 18.131 1.934 -13.846 1.00 83.31 97 GLN A C 1
ATOM 754 O O . GLN A 1 97 ? 18.922 1.466 -13.021 1.00 83.31 97 GLN A O 1
ATOM 759 N N . TRP A 1 98 ? 18.402 2.001 -15.147 1.00 81.19 98 TRP A N 1
ATOM 760 C CA . TRP A 1 98 ? 19.674 1.583 -15.721 1.00 81.19 98 TRP A CA 1
ATOM 761 C C . TRP A 1 98 ? 20.686 2.739 -15.733 1.00 81.19 98 TRP A C 1
ATOM 763 O O . TRP A 1 98 ? 20.300 3.887 -15.964 1.00 81.19 98 TRP A O 1
ATOM 773 N N . PRO A 1 99 ? 21.991 2.460 -15.547 1.00 80.31 99 PRO A N 1
ATOM 774 C CA . PRO A 1 99 ? 23.031 3.481 -15.637 1.00 80.31 99 PRO A CA 1
ATOM 775 C C . PRO A 1 99 ? 23.033 4.191 -16.996 1.00 80.31 99 PRO A C 1
ATOM 777 O O . PRO A 1 99 ? 22.985 3.542 -18.043 1.00 80.31 99 PRO A O 1
ATOM 780 N N . SER A 1 100 ? 23.181 5.519 -16.995 1.00 76.38 100 SER A N 1
ATOM 781 C CA . SER A 1 100 ? 23.140 6.331 -18.222 1.00 76.38 100 SER A CA 1
ATOM 782 C C . SER A 1 100 ? 24.321 6.086 -19.169 1.00 76.38 100 SER A C 1
ATOM 784 O O . SER A 1 100 ? 24.217 6.332 -20.368 1.00 76.38 100 SER A O 1
ATOM 786 N N . LYS A 1 101 ? 25.469 5.612 -18.661 1.00 83.06 101 LYS A N 1
ATOM 787 C CA . LYS A 1 101 ? 26.663 5.373 -19.486 1.00 83.06 101 LYS A CA 1
ATOM 788 C C . LYS A 1 101 ? 26.619 3.976 -20.107 1.00 83.06 101 LYS A C 1
ATOM 790 O O . LYS A 1 101 ? 26.507 2.980 -19.395 1.00 83.06 101 LYS A O 1
ATOM 795 N N . GLY A 1 102 ? 26.816 3.887 -21.425 1.00 80.38 102 GLY A N 1
ATOM 796 C CA . GLY A 1 102 ? 26.721 2.626 -22.178 1.00 80.38 102 GLY A CA 1
ATOM 797 C C . GLY A 1 102 ? 27.632 1.503 -21.666 1.00 80.38 102 GLY A C 1
ATOM 798 O O . GLY A 1 102 ? 27.188 0.364 -21.555 1.00 80.38 102 GLY A O 1
ATOM 799 N N . TYR A 1 103 ? 28.869 1.818 -21.260 1.00 81.19 103 TYR A N 1
ATOM 800 C CA . TYR A 1 103 ? 29.778 0.813 -20.689 1.00 81.19 103 TYR A CA 1
ATOM 801 C C . TYR A 1 103 ? 29.299 0.290 -19.326 1.00 81.19 103 TYR A C 1
ATOM 803 O O . TYR A 1 103 ? 29.475 -0.888 -19.033 1.00 81.19 103 TYR A O 1
ATOM 811 N N . GLN A 1 104 ? 28.667 1.142 -18.507 1.00 78.69 104 GLN A N 1
ATOM 812 C CA . GLN A 1 104 ? 28.104 0.755 -17.209 1.00 78.69 104 GLN A CA 1
ATOM 813 C C . GLN A 1 104 ? 26.832 -0.065 -17.389 1.00 78.69 104 GLN A C 1
ATOM 815 O O . GLN A 1 104 ? 26.612 -1.005 -16.637 1.00 78.69 104 GLN A O 1
ATOM 820 N N . ARG A 1 105 ? 26.025 0.243 -18.409 1.00 79.19 105 ARG A N 1
ATOM 821 C CA . ARG A 1 105 ? 24.859 -0.559 -18.789 1.00 79.19 105 ARG A CA 1
ATOM 822 C C . ARG A 1 105 ? 25.267 -1.949 -19.280 1.00 79.19 105 ARG A C 1
ATOM 824 O O . ARG A 1 105 ? 24.671 -2.930 -18.854 1.00 79.19 105 ARG A O 1
ATOM 831 N N . LEU A 1 106 ? 26.309 -2.043 -20.111 1.00 80.62 106 LEU A N 1
ATOM 832 C CA . LEU A 1 106 ? 26.846 -3.325 -20.580 1.00 80.62 106 LEU A CA 1
ATOM 833 C C . LEU A 1 106 ? 27.423 -4.152 -19.421 1.00 80.62 106 LEU A C 1
ATOM 835 O O . LEU A 1 106 ? 27.110 -5.333 -19.291 1.00 80.62 106 LEU A O 1
ATOM 839 N N . TRP A 1 107 ? 28.195 -3.518 -18.533 1.00 77.88 107 TRP A N 1
ATOM 840 C CA . TRP A 1 107 ? 28.688 -4.159 -17.310 1.00 77.88 107 TRP A CA 1
ATOM 841 C C . TRP A 1 107 ? 27.561 -4.570 -16.360 1.00 77.88 107 TRP A C 1
ATOM 843 O O . TRP A 1 107 ? 27.627 -5.646 -15.769 1.00 77.88 107 TRP A O 1
ATOM 853 N N . GLY A 1 108 ? 26.521 -3.749 -16.220 1.00 77.06 108 GLY A N 1
ATOM 854 C CA . GLY A 1 108 ? 25.351 -4.046 -15.395 1.00 77.06 108 GLY A CA 1
ATOM 855 C C . GLY A 1 108 ? 24.524 -5.203 -15.947 1.00 77.06 108 GLY A C 1
ATOM 856 O O . GLY A 1 108 ? 24.040 -6.022 -15.175 1.00 77.06 108 GLY A O 1
ATOM 857 N N . MET A 1 109 ? 24.437 -5.341 -17.272 1.00 77.44 109 MET A N 1
ATOM 858 C CA . MET A 1 109 ? 23.775 -6.479 -17.913 1.00 77.44 109 MET A CA 1
ATOM 859 C C . MET A 1 109 ? 24.557 -7.785 -17.718 1.00 77.44 109 MET A C 1
ATOM 861 O O . MET A 1 109 ? 23.945 -8.833 -17.559 1.00 77.44 109 MET A O 1
ATOM 865 N N . LEU A 1 110 ? 25.894 -7.716 -17.672 1.00 80.62 110 LEU A N 1
ATOM 866 C CA . LEU A 1 110 ? 26.758 -8.881 -17.450 1.00 80.62 110 LEU A CA 1
ATOM 867 C C . LEU A 1 110 ? 26.860 -9.294 -15.972 1.00 80.62 110 LEU A C 1
ATOM 869 O O . LEU A 1 110 ? 26.994 -10.473 -15.668 1.00 80.62 110 LEU A O 1
ATOM 873 N N . THR A 1 111 ? 26.837 -8.333 -15.047 1.00 79.88 111 THR A N 1
ATOM 874 C CA . THR A 1 111 ? 27.070 -8.592 -13.612 1.00 79.88 111 THR A CA 1
ATOM 875 C C . THR A 1 111 ? 25.825 -8.505 -12.744 1.00 79.88 111 THR A C 1
ATOM 877 O O . THR A 1 111 ? 25.924 -8.726 -11.539 1.00 79.88 111 THR A O 1
ATOM 880 N N . HIS A 1 112 ? 24.680 -8.135 -13.323 1.00 72.12 112 HIS A N 1
ATOM 881 C CA . HIS A 1 112 ? 23.439 -7.820 -12.605 1.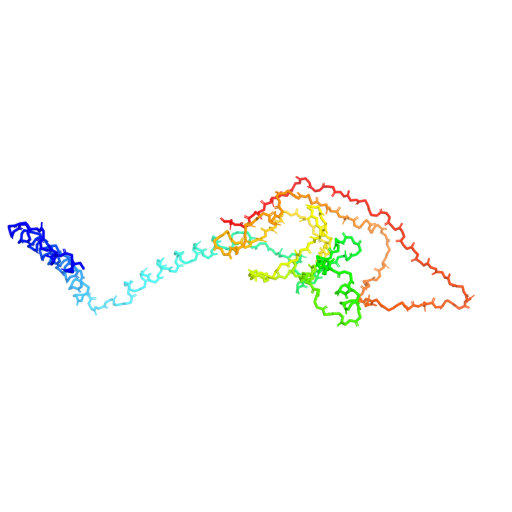00 72.12 112 HIS A CA 1
ATOM 882 C C . HIS A 1 112 ? 23.637 -6.840 -11.432 1.00 72.12 112 HIS A C 1
ATOM 884 O O . HIS A 1 112 ? 22.863 -6.822 -10.478 1.00 72.12 112 HIS A O 1
ATOM 890 N N . ARG A 1 113 ? 24.68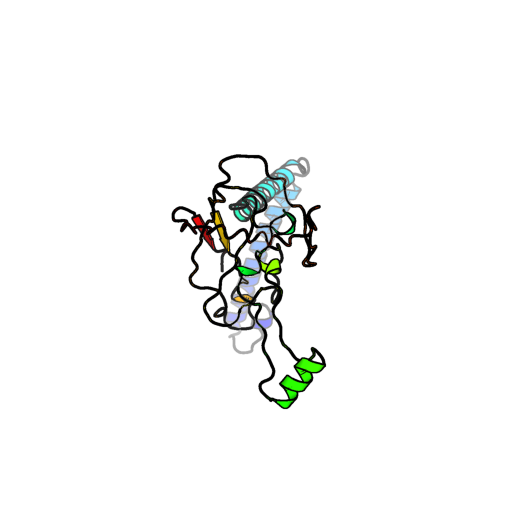8 -6.013 -11.494 1.00 68.62 113 ARG A N 1
ATOM 891 C CA . ARG A 1 113 ? 25.112 -5.089 -10.439 1.00 68.62 113 ARG A CA 1
ATOM 892 C C . ARG A 1 113 ? 24.949 -3.650 -10.931 1.00 68.62 113 ARG A C 1
ATOM 894 O O . ARG A 1 113 ? 25.094 -3.391 -12.122 1.00 68.62 113 ARG A O 1
ATOM 901 N N . ASN A 1 114 ? 24.669 -2.715 -10.020 1.00 70.81 114 ASN A N 1
ATOM 902 C CA . ASN A 1 114 ? 24.420 -1.289 -10.308 1.00 70.81 114 ASN A CA 1
ATOM 903 C C . ASN A 1 114 ? 23.098 -0.964 -11.037 1.00 70.81 114 ASN A C 1
ATOM 905 O O . ASN A 1 114 ? 23.034 0.033 -11.754 1.00 70.81 114 ASN A O 1
ATOM 909 N N . VAL A 1 115 ? 22.050 -1.770 -10.858 1.00 78.62 115 VAL A N 1
ATOM 910 C CA . VAL A 1 115 ? 20.687 -1.423 -11.297 1.00 78.62 115 VAL A CA 1
ATOM 911 C C . VAL A 1 115 ? 19.862 -1.108 -10.057 1.00 78.62 115 VAL A C 1
ATOM 913 O O . VAL A 1 115 ? 19.795 -1.934 -9.147 1.00 78.62 115 VAL A O 1
ATOM 916 N N . ILE A 1 116 ? 19.257 0.078 -10.013 1.00 81.50 116 ILE A N 1
ATOM 917 C CA . ILE A 1 116 ? 18.294 0.418 -8.962 1.00 81.50 116 ILE A CA 1
ATOM 918 C C . ILE A 1 116 ? 16.965 -0.196 -9.383 1.00 81.50 116 ILE A C 1
ATOM 920 O O . ILE A 1 116 ? 16.456 0.107 -10.464 1.00 81.50 116 ILE A O 1
ATOM 924 N N . LYS A 1 117 ? 16.437 -1.083 -8.544 1.00 85.62 117 LYS A N 1
ATOM 925 C CA . LYS A 1 117 ? 15.170 -1.774 -8.770 1.00 85.62 117 LYS A CA 1
ATOM 926 C C . LYS A 1 117 ? 14.198 -1.412 -7.662 1.00 85.62 117 LYS A C 1
ATOM 928 O O . LYS A 1 117 ? 14.616 -1.242 -6.518 1.00 85.62 117 LYS A O 1
ATOM 933 N N . SER A 1 118 ? 12.927 -1.292 -8.013 1.00 88.31 118 SER A N 1
ATOM 934 C CA . SER A 1 118 ? 11.862 -1.217 -7.019 1.00 88.31 118 SER A CA 1
ATOM 935 C C . SER A 1 118 ? 11.622 -2.580 -6.364 1.00 88.31 118 SER A C 1
ATOM 937 O O . SER A 1 118 ? 12.129 -3.608 -6.828 1.00 88.31 118 SER A O 1
ATOM 939 N N . ASN A 1 119 ? 10.847 -2.580 -5.279 1.00 91.06 119 ASN A N 1
ATOM 940 C CA . ASN A 1 119 ? 10.262 -3.805 -4.755 1.00 91.06 119 ASN A CA 1
ATOM 941 C C . ASN A 1 119 ? 9.323 -4.415 -5.796 1.00 91.06 119 ASN A C 1
ATOM 943 O O . ASN A 1 119 ? 8.987 -3.785 -6.797 1.00 91.06 119 ASN A O 1
ATOM 947 N N . ARG A 1 120 ? 8.898 -5.652 -5.561 1.00 91.62 120 ARG A N 1
ATOM 948 C CA . ARG A 1 120 ? 7.972 -6.322 -6.470 1.00 91.62 120 ARG A CA 1
ATOM 949 C C . ARG A 1 120 ? 6.535 -5.861 -6.233 1.00 91.62 120 ARG A C 1
ATOM 951 O O . ARG A 1 120 ? 6.202 -5.396 -5.142 1.00 91.62 120 ARG A O 1
ATOM 958 N N . ALA A 1 121 ? 5.675 -6.040 -7.231 1.00 92.12 121 ALA A N 1
ATOM 959 C CA . ALA A 1 121 ? 4.256 -5.690 -7.145 1.00 92.12 121 ALA A CA 1
ATOM 960 C C . ALA A 1 121 ? 3.523 -6.364 -5.968 1.00 92.12 121 ALA A C 1
ATOM 962 O O . ALA A 1 121 ? 2.573 -5.803 -5.427 1.00 92.12 121 ALA A O 1
ATOM 963 N N . GLU A 1 122 ? 3.977 -7.534 -5.517 1.00 92.62 122 GLU A N 1
ATOM 964 C CA . GLU A 1 122 ? 3.426 -8.249 -4.365 1.00 92.62 122 GLU A CA 1
ATOM 965 C C . GLU A 1 122 ? 3.528 -7.440 -3.068 1.00 92.62 122 GLU A C 1
ATOM 967 O O . GLU A 1 122 ? 2.695 -7.621 -2.188 1.00 92.62 122 GLU A O 1
ATOM 972 N N . THR A 1 123 ? 4.478 -6.507 -2.950 1.00 92.06 123 THR A N 1
ATOM 973 C CA . THR A 1 123 ? 4.586 -5.626 -1.778 1.00 92.06 123 THR A CA 1
ATOM 974 C C . THR A 1 123 ? 3.324 -4.776 -1.582 1.00 92.06 123 THR A C 1
ATOM 976 O O . THR A 1 123 ? 2.946 -4.515 -0.444 1.00 92.06 123 THR A O 1
ATOM 979 N N . VAL A 1 124 ? 2.603 -4.423 -2.655 1.00 91.62 124 VAL A N 1
ATOM 980 C CA . VAL A 1 124 ? 1.357 -3.627 -2.580 1.00 91.62 124 VAL A CA 1
ATOM 981 C C . VAL A 1 124 ? 0.266 -4.327 -1.771 1.00 91.62 124 VAL A C 1
ATOM 983 O O . VAL A 1 124 ? -0.534 -3.671 -1.114 1.00 91.62 124 VAL A O 1
ATOM 986 N N . ILE A 1 125 ? 0.239 -5.659 -1.808 1.00 92.75 125 ILE A N 1
ATOM 987 C CA . ILE A 1 125 ? -0.764 -6.484 -1.128 1.00 92.75 125 ILE A CA 1
ATOM 988 C C . ILE A 1 125 ? -0.249 -7.067 0.194 1.00 92.75 125 ILE A C 1
ATOM 990 O O . ILE A 1 125 ? -0.807 -8.029 0.726 1.00 92.75 125 ILE A O 1
ATOM 994 N N . THR A 1 126 ? 0.835 -6.511 0.733 1.00 91.50 126 THR A N 1
ATOM 995 C CA . THR A 1 126 ? 1.379 -6.881 2.044 1.00 91.50 126 THR A CA 1
ATOM 996 C C . THR A 1 126 ? 1.137 -5.769 3.063 1.00 91.50 126 THR A C 1
ATOM 998 O O . THR A 1 126 ? 1.093 -4.602 2.691 1.00 91.50 126 THR A O 1
ATOM 1001 N N . PRO A 1 127 ? 0.997 -6.092 4.360 1.00 85.81 127 PRO A N 1
ATOM 1002 C CA . PRO A 1 127 ? 0.624 -5.109 5.379 1.00 85.81 127 PRO A CA 1
ATOM 1003 C C . PRO A 1 127 ? 1.780 -4.189 5.821 1.00 85.81 127 PRO A C 1
ATOM 1005 O O . PRO A 1 127 ? 1.656 -3.516 6.843 1.00 85.81 127 PRO A O 1
ATOM 1008 N N . SER A 1 128 ? 2.925 -4.184 5.128 1.00 81.94 128 SER A N 1
ATOM 1009 C CA . SER A 1 128 ? 4.076 -3.364 5.519 1.00 81.94 128 SER A CA 1
ATOM 1010 C C . SER A 1 128 ? 3.999 -1.969 4.889 1.00 81.94 128 SER A C 1
ATOM 1012 O O . SER A 1 128 ? 3.606 -1.814 3.737 1.00 81.94 128 SER A O 1
ATOM 1014 N N . MET A 1 129 ? 4.333 -0.931 5.665 1.00 77.12 129 MET A N 1
ATOM 1015 C CA . MET A 1 129 ? 4.230 0.471 5.229 1.00 77.12 129 MET A CA 1
ATOM 1016 C C . MET A 1 129 ? 5.451 1.298 5.655 1.00 77.12 129 MET A C 1
ATOM 1018 O O . MET A 1 129 ? 5.338 2.452 6.072 1.00 77.12 129 MET A O 1
ATOM 1022 N N . ASN A 1 130 ? 6.639 0.696 5.589 1.00 83.06 130 ASN A N 1
ATOM 1023 C CA . ASN A 1 130 ? 7.879 1.396 5.908 1.00 83.06 130 ASN A CA 1
ATOM 1024 C C . ASN A 1 130 ? 8.359 2.257 4.733 1.00 83.06 130 ASN A C 1
ATOM 1026 O O . ASN A 1 130 ? 8.051 2.007 3.566 1.00 83.06 130 ASN A O 1
ATOM 1030 N N . VAL A 1 131 ? 9.169 3.272 5.037 1.00 82.94 131 VAL A N 1
ATOM 1031 C CA . VAL A 1 131 ? 9.796 4.112 4.009 1.00 82.94 131 VAL A CA 1
ATOM 1032 C C . VAL A 1 131 ? 10.661 3.238 3.097 1.00 82.94 131 VAL A C 1
ATOM 1034 O O . VAL A 1 131 ? 11.569 2.553 3.561 1.00 82.94 131 VAL A O 1
ATOM 1037 N N . GLY A 1 132 ? 10.376 3.275 1.794 1.00 80.81 132 GLY A N 1
ATOM 1038 C CA . GLY A 1 132 ? 11.076 2.478 0.784 1.00 80.81 132 GLY A CA 1
ATOM 1039 C C . GLY A 1 132 ? 10.486 1.086 0.536 1.00 80.81 132 GLY A C 1
ATOM 1040 O O . GLY A 1 132 ? 10.910 0.434 -0.413 1.00 80.81 132 GLY A O 1
ATOM 1041 N N . GLU A 1 133 ? 9.485 0.648 1.305 1.00 87.12 133 GLU A N 1
ATOM 1042 C CA . GLU A 1 133 ? 8.729 -0.592 1.067 1.00 87.12 133 GLU A CA 1
ATOM 1043 C C . GLU A 1 133 ? 7.493 -0.332 0.194 1.00 87.12 133 GLU A C 1
ATOM 1045 O O . GLU A 1 133 ? 6.361 -0.626 0.563 1.00 87.12 133 GLU A O 1
ATOM 1050 N N . CYS A 1 134 ? 7.702 0.254 -0.983 1.00 88.75 134 CYS A N 1
ATOM 1051 C CA . CYS A 1 134 ? 6.653 0.449 -1.979 1.00 88.75 134 CYS A CA 1
ATOM 1052 C C . CYS A 1 134 ? 7.040 -0.171 -3.322 1.00 88.75 134 CYS A C 1
ATOM 1054 O O . CYS A 1 134 ? 8.223 -0.334 -3.640 1.00 88.75 134 CYS A O 1
ATOM 1056 N N . TRP A 1 135 ? 6.028 -0.521 -4.110 1.00 91.94 135 TRP A N 1
ATOM 1057 C CA . TRP A 1 135 ? 6.198 -0.875 -5.511 1.00 91.94 135 TRP A CA 1
ATOM 1058 C C . TRP A 1 135 ? 6.095 0.382 -6.371 1.00 91.94 135 TRP A C 1
ATOM 1060 O O . TRP A 1 135 ? 5.163 1.174 -6.232 1.00 91.94 135 TRP A O 1
ATOM 1070 N N . CYS A 1 136 ? 7.055 0.546 -7.269 1.00 90.19 136 CYS A N 1
ATOM 1071 C CA . CYS A 1 136 ? 7.133 1.646 -8.214 1.00 90.19 136 CYS A CA 1
ATOM 1072 C C . CYS A 1 136 ? 7.100 1.078 -9.629 1.00 90.19 136 CYS A C 1
ATOM 1074 O O . CYS A 1 136 ? 7.695 0.034 -9.900 1.00 90.19 136 CYS A O 1
ATOM 1076 N N . PHE A 1 137 ? 6.498 1.820 -10.550 1.00 91.25 137 PHE A N 1
ATOM 1077 C CA . PHE A 1 137 ? 6.501 1.530 -11.981 1.00 91.25 137 PHE A CA 1
ATOM 1078 C C . PHE A 1 137 ? 7.152 2.680 -12.761 1.00 91.25 137 PHE A C 1
ATOM 1080 O O . PHE A 1 137 ? 7.350 3.781 -12.247 1.00 91.25 137 PHE A O 1
ATOM 1087 N N . ASN A 1 138 ? 7.537 2.416 -14.009 1.00 88.12 138 ASN A N 1
ATOM 1088 C CA . ASN A 1 138 ? 8.120 3.436 -14.881 1.00 88.12 138 ASN A CA 1
ATOM 1089 C C . ASN A 1 138 ? 7.036 4.349 -15.472 1.00 88.12 138 ASN A C 1
ATOM 1091 O O . ASN A 1 138 ? 6.111 3.858 -16.111 1.00 88.12 138 ASN A O 1
ATOM 1095 N N . GLY A 1 139 ? 7.220 5.666 -15.359 1.00 87.19 139 GLY A N 1
ATOM 1096 C CA . GLY A 1 139 ? 6.336 6.669 -15.962 1.00 87.19 139 GLY A CA 1
ATOM 1097 C C . GLY A 1 139 ? 5.326 7.261 -14.979 1.00 87.19 139 GLY A C 1
ATOM 1098 O O . GLY A 1 139 ? 5.522 7.205 -13.769 1.00 87.19 139 GLY A O 1
ATOM 1099 N N . THR A 1 140 ? 4.274 7.881 -15.517 1.00 86.38 140 THR A N 1
ATOM 1100 C CA . THR A 1 140 ? 3.190 8.529 -14.751 1.00 86.38 140 THR A CA 1
ATOM 1101 C C . THR A 1 140 ? 1.891 7.731 -14.753 1.00 86.38 140 THR A C 1
ATOM 1103 O O . THR A 1 140 ? 1.001 8.023 -13.964 1.00 86.38 140 THR A O 1
ATOM 1106 N N . GLU A 1 141 ? 1.788 6.736 -15.631 1.00 89.38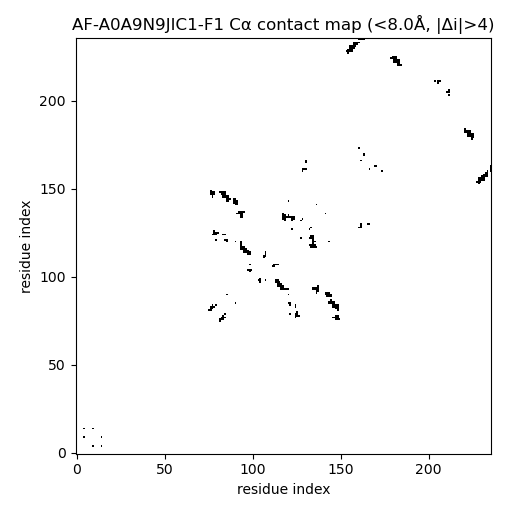 141 GLU A N 1
ATOM 1107 C CA . GLU A 1 141 ? 0.620 5.879 -15.802 1.00 89.38 141 GLU A CA 1
ATOM 1108 C C . GLU A 1 141 ? 1.047 4.427 -15.606 1.00 89.38 141 GLU A C 1
ATOM 1110 O O . GLU A 1 141 ? 2.067 3.979 -16.137 1.00 89.38 141 GLU A O 1
ATOM 1115 N N . GLY A 1 142 ? 0.270 3.693 -14.821 1.00 90.56 142 GLY A N 1
ATOM 1116 C CA . GLY A 1 142 ? 0.537 2.305 -14.495 1.00 90.56 142 GLY A CA 1
ATOM 1117 C C . GLY A 1 142 ? -0.737 1.605 -14.058 1.00 90.56 142 GLY A C 1
ATOM 1118 O O . GLY A 1 142 ? -1.728 2.245 -13.716 1.00 90.56 142 GLY A O 1
ATOM 1119 N N . GLN A 1 143 ? -0.705 0.281 -14.080 1.00 92.44 143 GLN A N 1
ATOM 1120 C CA . GLN A 1 143 ? -1.827 -0.554 -13.683 1.00 92.44 143 GLN A CA 1
ATOM 1121 C C . GLN A 1 143 ? -1.338 -1.713 -12.826 1.00 92.44 143 GLN A C 1
ATOM 1123 O O . GLN A 1 143 ? -0.235 -2.228 -13.021 1.00 92.44 143 GLN A O 1
ATOM 1128 N N . ILE A 1 144 ? -2.176 -2.139 -11.889 1.00 92.88 144 ILE A N 1
ATOM 1129 C CA . ILE A 1 144 ? -1.955 -3.332 -11.083 1.00 92.88 144 ILE A CA 1
ATOM 1130 C C . ILE A 1 144 ? -3.224 -4.169 -11.096 1.00 92.88 144 ILE A C 1
ATOM 1132 O O . ILE A 1 144 ? -4.316 -3.672 -10.837 1.00 92.88 144 ILE A O 1
ATOM 1136 N N . ALA A 1 145 ? -3.070 -5.446 -11.422 1.00 93.12 145 ALA A N 1
ATOM 1137 C CA . ALA A 1 145 ? -4.159 -6.403 -11.442 1.00 93.12 145 ALA A CA 1
ATOM 1138 C C . ALA A 1 145 ? -4.000 -7.368 -10.266 1.00 93.12 145 ALA A C 1
ATOM 1140 O O . ALA A 1 145 ? -2.974 -8.039 -10.126 1.00 93.12 145 ALA A O 1
ATOM 1141 N N . ILE A 1 146 ? -5.025 -7.432 -9.416 1.00 94.00 146 ILE A N 1
ATOM 1142 C CA . ILE A 1 146 ? -5.026 -8.229 -8.189 1.00 94.00 146 ILE A CA 1
ATOM 1143 C C . ILE A 1 146 ? -6.142 -9.265 -8.288 1.00 94.00 146 ILE A C 1
ATOM 1145 O O . ILE A 1 146 ? -7.316 -8.927 -8.424 1.00 94.00 146 ILE A O 1
ATOM 1149 N N . ARG A 1 147 ? -5.778 -10.542 -8.179 1.00 93.38 147 ARG A N 1
ATOM 1150 C CA . ARG A 1 147 ? -6.725 -11.628 -7.947 1.00 93.38 147 ARG A CA 1
ATOM 1151 C C . ARG A 1 147 ? -7.018 -11.687 -6.454 1.00 93.38 147 ARG A C 1
ATOM 1153 O O . ARG A 1 147 ? -6.139 -12.033 -5.663 1.00 93.38 147 ARG A O 1
ATOM 1160 N N . LEU A 1 148 ? -8.254 -11.372 -6.088 1.00 93.31 148 LEU A N 1
ATOM 1161 C CA . LEU A 1 148 ? -8.717 -11.442 -4.705 1.00 93.31 148 LEU A CA 1
ATOM 1162 C C . LEU A 1 148 ? -8.702 -12.885 -4.187 1.00 93.31 148 LEU A C 1
ATOM 1164 O O . LEU A 1 148 ? -8.763 -13.852 -4.954 1.00 93.31 148 LEU A O 1
ATOM 1168 N N . SER A 1 149 ? -8.636 -13.033 -2.865 1.00 93.62 149 SER A N 1
ATOM 1169 C CA . SER A 1 149 ? -8.661 -14.343 -2.208 1.00 93.62 149 SER A CA 1
ATOM 1170 C C . SER A 1 149 ? -9.977 -15.096 -2.432 1.00 93.62 149 SER A C 1
ATOM 1172 O O . SER A 1 149 ? -9.989 -16.328 -2.415 1.00 93.62 149 SER A O 1
ATOM 1174 N N . ARG A 1 150 ? -11.083 -14.371 -2.649 1.00 90.62 150 ARG A N 1
ATOM 1175 C CA . ARG A 1 150 ? -12.434 -14.896 -2.898 1.00 90.62 150 ARG A CA 1
ATOM 1176 C C . ARG A 1 150 ? -13.204 -13.971 -3.840 1.00 90.62 150 ARG A C 1
ATOM 1178 O O . ARG A 1 150 ? -12.872 -12.794 -3.955 1.00 90.62 150 ARG A O 1
ATOM 1185 N N . SER A 1 151 ? -14.253 -14.501 -4.469 1.00 89.06 151 SER A N 1
ATOM 1186 C CA . SER A 1 151 ? -15.234 -13.673 -5.178 1.00 89.06 151 SER A CA 1
ATOM 1187 C C . SER A 1 151 ? -16.042 -12.864 -4.163 1.00 89.06 151 SER A C 1
ATOM 1189 O O . SER A 1 151 ? -16.576 -13.434 -3.207 1.00 89.06 151 SER A O 1
ATOM 1191 N N . ILE A 1 152 ? -16.086 -11.544 -4.342 1.00 87.50 152 ILE A N 1
ATOM 1192 C CA . ILE A 1 152 ? -16.750 -10.606 -3.435 1.00 87.50 152 ILE A CA 1
ATOM 1193 C C . ILE A 1 152 ? -17.466 -9.509 -4.219 1.00 87.50 152 ILE A C 1
ATOM 1195 O O . ILE A 1 152 ? -17.123 -9.217 -5.363 1.00 87.50 152 ILE A O 1
ATOM 1199 N N . VAL A 1 153 ? -18.405 -8.843 -3.551 1.00 86.62 153 VAL A N 1
ATOM 1200 C CA . VAL A 1 153 ? -18.908 -7.535 -3.977 1.00 86.62 153 VAL A CA 1
ATOM 1201 C C . VAL A 1 153 ? -18.041 -6.472 -3.309 1.00 86.62 153 VAL A C 1
ATOM 1203 O O . VAL A 1 153 ? -17.971 -6.414 -2.081 1.00 86.62 153 VAL A O 1
ATOM 1206 N N . VAL 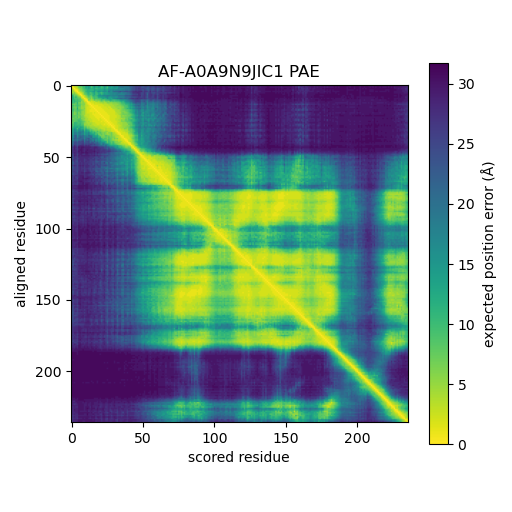A 1 154 ? -17.348 -5.660 -4.109 1.00 85.62 154 VAL A N 1
ATOM 1207 C CA . VAL A 1 154 ? -16.464 -4.606 -3.597 1.00 85.62 154 VAL A CA 1
ATOM 1208 C C . VAL A 1 154 ? -17.310 -3.474 -3.019 1.00 85.62 154 VAL A C 1
ATOM 1210 O O . VAL A 1 154 ? -18.087 -2.852 -3.734 1.00 85.62 154 VAL A O 1
ATOM 1213 N N . THR A 1 155 ? -17.151 -3.202 -1.725 1.00 83.94 155 THR A N 1
ATOM 1214 C CA . THR A 1 155 ? -17.855 -2.115 -1.020 1.00 83.94 155 THR A CA 1
ATOM 1215 C C . THR A 1 155 ? -16.936 -0.941 -0.691 1.00 83.94 155 THR A C 1
ATOM 1217 O O . THR A 1 155 ? -17.361 0.216 -0.701 1.00 83.94 155 THR A O 1
ATOM 1220 N N . GLN A 1 156 ? -15.671 -1.241 -0.399 1.00 84.00 156 GLN A N 1
ATOM 1221 C CA . GLN A 1 156 ? -14.662 -0.280 0.010 1.00 84.00 156 GLN A CA 1
ATOM 1222 C C . GLN A 1 156 ? -13.311 -0.655 -0.587 1.00 84.00 156 GLN A C 1
ATOM 1224 O O . GLN A 1 156 ? -12.959 -1.833 -0.658 1.00 84.00 156 GLN A O 1
ATOM 1229 N N . VAL A 1 157 ? -12.548 0.366 -0.970 1.00 85.00 157 VAL A N 1
ATOM 1230 C CA . VAL A 1 157 ? -11.138 0.230 -1.337 1.00 85.00 157 VAL A CA 1
ATOM 1231 C C . VAL A 1 157 ? -10.315 1.176 -0.483 1.00 85.00 157 VAL A C 1
ATOM 1233 O O . VAL A 1 157 ? -10.665 2.349 -0.326 1.00 85.00 157 VAL A O 1
ATOM 1236 N N . THR A 1 158 ? -9.218 0.644 0.045 1.00 84.56 158 THR A N 1
ATOM 1237 C CA . THR A 1 158 ? -8.272 1.379 0.879 1.00 84.56 158 THR A CA 1
ATOM 1238 C C . THR A 1 158 ? -6.967 1.552 0.121 1.00 84.56 158 THR A C 1
ATOM 1240 O O . THR A 1 158 ? -6.400 0.582 -0.380 1.00 84.56 158 THR A O 1
ATOM 1243 N N . TYR A 1 159 ? -6.485 2.790 0.059 1.00 85.12 159 TYR A N 1
ATOM 1244 C CA . TYR A 1 159 ? -5.156 3.121 -0.437 1.00 85.12 159 TYR A CA 1
ATOM 1245 C C . TYR A 1 159 ? -4.363 3.817 0.667 1.00 85.12 159 TYR A C 1
ATOM 1247 O O . TYR A 1 159 ? -4.849 4.764 1.293 1.00 85.12 159 TYR A O 1
ATOM 1255 N N . SER A 1 160 ? -3.134 3.351 0.876 1.00 81.44 160 SER A N 1
ATOM 1256 C CA . SER A 1 160 ? -2.253 3.841 1.931 1.00 81.44 160 SER A CA 1
ATOM 1257 C C . SER A 1 160 ? -0.904 4.252 1.353 1.00 81.44 160 SER A C 1
ATOM 1259 O O . SER A 1 160 ? -0.332 3.559 0.513 1.00 81.44 160 SER A O 1
ATOM 1261 N N . HIS A 1 161 ? -0.385 5.381 1.826 1.00 82.50 161 HIS A N 1
ATOM 1262 C CA . HIS A 1 161 ? 0.930 5.900 1.472 1.00 82.50 161 HIS A CA 1
ATOM 1263 C C . HIS A 1 161 ? 1.592 6.496 2.717 1.00 82.50 161 HIS A C 1
ATOM 1265 O O . HIS A 1 161 ? 0.907 6.897 3.659 1.00 82.50 161 HIS A O 1
ATOM 1271 N N . ILE A 1 162 ? 2.924 6.577 2.724 1.00 82.25 162 ILE A N 1
ATOM 1272 C CA . ILE A 1 162 ? 3.661 7.237 3.807 1.00 82.25 162 ILE A CA 1
ATOM 1273 C C . ILE A 1 162 ? 3.228 8.704 3.953 1.00 82.25 162 ILE A C 1
ATOM 1275 O O . ILE A 1 162 ? 2.951 9.380 2.953 1.00 82.25 162 ILE A O 1
ATOM 1279 N N . SER A 1 163 ? 3.196 9.190 5.198 1.00 75.88 163 SER A N 1
ATOM 1280 C CA . SER A 1 163 ? 2.844 10.578 5.498 1.00 75.88 163 SER A CA 1
ATOM 1281 C C . SER A 1 163 ? 3.902 11.541 4.963 1.00 75.88 163 SER A C 1
ATOM 1283 O O . SER A 1 163 ? 5.084 11.206 4.819 1.00 75.88 163 SER A O 1
ATOM 1285 N N . LYS A 1 164 ? 3.486 12.780 4.693 1.00 74.12 164 LYS A N 1
ATOM 1286 C CA . LYS A 1 164 ? 4.387 13.816 4.171 1.00 74.12 164 LYS A CA 1
ATOM 1287 C C . LYS A 1 164 ? 5.536 14.138 5.132 1.00 74.12 164 LYS A C 1
ATOM 1289 O O . LYS A 1 164 ? 6.613 14.501 4.678 1.00 74.12 164 LYS A O 1
ATOM 1294 N N . GLU A 1 165 ? 5.312 13.995 6.435 1.00 74.88 165 GLU A N 1
ATOM 1295 C CA . GLU A 1 165 ? 6.320 14.244 7.473 1.00 74.88 165 GLU A CA 1
ATOM 1296 C C . GLU A 1 165 ? 7.432 13.185 7.492 1.00 74.88 165 GLU A C 1
ATOM 1298 O O . GLU A 1 165 ? 8.543 13.468 7.932 1.00 74.88 165 GLU A O 1
ATOM 1303 N N . MET A 1 166 ? 7.146 11.977 6.996 1.00 72.50 166 MET A N 1
ATOM 1304 C CA . MET A 1 166 ? 8.092 10.857 6.951 1.00 72.50 166 MET A CA 1
ATOM 1305 C C . MET A 1 166 ? 8.784 10.695 5.590 1.00 72.50 166 MET A C 1
ATOM 1307 O O . MET A 1 166 ? 9.705 9.887 5.463 1.00 72.50 166 MET A O 1
ATOM 1311 N N . ALA A 1 167 ? 8.350 11.431 4.565 1.00 71.50 167 ALA A N 1
ATOM 1312 C CA . ALA A 1 167 ? 8.911 11.339 3.223 1.00 71.50 167 ALA A CA 1
ATOM 1313 C C . ALA A 1 167 ? 10.227 12.133 3.102 1.00 71.50 167 ALA A C 1
ATOM 1315 O O . ALA A 1 167 ? 10.307 13.292 3.504 1.00 71.50 167 ALA A O 1
ATOM 1316 N N . ILE A 1 168 ? 11.258 11.503 2.526 1.00 68.56 168 ILE A N 1
ATOM 1317 C CA . ILE A 1 168 ? 12.570 12.133 2.271 1.00 68.56 168 ILE A CA 1
ATOM 1318 C C . ILE A 1 168 ? 12.488 13.092 1.073 1.00 68.56 168 ILE A C 1
ATOM 1320 O O . ILE A 1 168 ? 13.032 14.192 1.114 1.00 68.56 168 ILE A O 1
ATOM 1324 N N . ASP A 1 169 ? 11.773 12.673 0.029 1.00 67.12 169 ASP A N 1
ATOM 1325 C CA . ASP A 1 169 ? 11.518 13.438 -1.190 1.00 67.12 169 ASP A CA 1
ATOM 1326 C C . ASP A 1 169 ? 10.053 13.908 -1.237 1.00 67.12 169 ASP A C 1
ATOM 1328 O O . ASP A 1 169 ? 9.206 13.376 -0.509 1.00 67.12 169 ASP A O 1
ATOM 1332 N N . PRO A 1 170 ? 9.702 14.896 -2.086 1.00 61.28 170 PRO A N 1
ATOM 1333 C CA . PRO A 1 170 ? 8.313 15.301 -2.263 1.00 61.28 170 PRO A CA 1
ATOM 1334 C C . PRO A 1 170 ? 7.423 14.092 -2.579 1.00 61.28 170 PRO A C 1
ATOM 1336 O O . PRO A 1 170 ? 7.758 13.281 -3.439 1.00 61.28 170 PRO A O 1
ATOM 1339 N N . VAL A 1 171 ? 6.240 14.022 -1.957 1.00 66.69 171 VAL A N 1
ATOM 1340 C CA . VAL A 1 171 ? 5.208 12.976 -2.164 1.00 66.69 171 VAL A CA 1
ATOM 1341 C C . VAL A 1 171 ? 4.591 13.034 -3.583 1.00 66.69 171 VAL A C 1
ATOM 1343 O O . VAL A 1 171 ? 3.483 12.578 -3.831 1.00 66.69 171 VAL A O 1
ATOM 1346 N N . SER A 1 172 ? 5.292 13.619 -4.558 1.00 70.94 172 SER A N 1
ATOM 1347 C CA . SER A 1 172 ? 4.864 13.719 -5.953 1.00 70.94 172 SER A CA 1
ATOM 1348 C C . SER A 1 172 ? 4.825 12.375 -6.674 1.00 70.94 172 SER A C 1
ATOM 1350 O O . SER A 1 172 ? 4.263 12.310 -7.761 1.00 70.94 172 SER A O 1
ATOM 1352 N N . SER A 1 173 ? 5.440 11.334 -6.107 1.00 76.00 173 SER A N 1
ATOM 1353 C CA . SER A 1 173 ? 5.377 9.961 -6.615 1.00 76.00 173 SER A CA 1
ATOM 1354 C C . SER A 1 173 ? 4.070 9.245 -6.269 1.00 76.00 173 SER A C 1
ATOM 1356 O O . SER A 1 173 ? 3.775 8.224 -6.886 1.00 76.00 173 SER A O 1
ATOM 1358 N N . ALA A 1 174 ? 3.289 9.753 -5.308 1.00 78.25 174 ALA A N 1
ATOM 1359 C CA . ALA A 1 174 ? 2.006 9.155 -4.970 1.00 78.25 174 ALA A CA 1
ATOM 1360 C C . ALA A 1 174 ? 1.010 9.330 -6.138 1.00 78.25 174 ALA A C 1
ATOM 1362 O O . ALA A 1 174 ? 0.923 10.430 -6.702 1.00 78.25 174 ALA A O 1
ATOM 1363 N N . PRO A 1 175 ? 0.239 8.288 -6.503 1.00 76.44 175 PRO A N 1
ATOM 1364 C CA . PRO A 1 175 ? -0.822 8.394 -7.494 1.00 76.44 175 PRO A CA 1
ATOM 1365 C C . PRO A 1 175 ? -1.852 9.435 -7.056 1.00 76.44 175 PRO A C 1
ATOM 1367 O O . PRO A 1 175 ? -2.314 9.428 -5.916 1.00 76.44 175 PRO A O 1
ATOM 1370 N N . LYS A 1 176 ? -2.202 10.340 -7.970 1.00 80.06 176 LYS A N 1
ATOM 1371 C CA . LYS A 1 176 ? -3.203 11.389 -7.722 1.00 80.06 176 LYS A CA 1
ATOM 1372 C C . LYS A 1 176 ? -4.608 10.931 -8.080 1.00 80.06 176 LYS A C 1
ATOM 1374 O O . LYS A 1 176 ? -5.562 11.252 -7.383 1.00 80.06 176 LYS A O 1
ATOM 1379 N N . GLU A 1 177 ? -4.703 10.199 -9.181 1.00 83.50 177 GLU A N 1
ATOM 1380 C CA . GLU A 1 177 ? -5.939 9.723 -9.784 1.00 83.50 177 GLU A CA 1
ATOM 1381 C C . GLU A 1 177 ? -5.732 8.251 -10.138 1.00 83.50 177 GLU A C 1
ATOM 1383 O O . GLU A 1 177 ? -4.653 7.861 -10.589 1.00 83.50 177 GLU A O 1
ATOM 1388 N N . PHE A 1 178 ? -6.742 7.425 -9.889 1.00 85.06 178 PHE A N 1
ATOM 1389 C CA . PHE A 1 178 ? -6.755 6.026 -10.293 1.00 85.06 178 PHE A CA 1
ATOM 1390 C C . PHE A 1 178 ? -8.198 5.603 -10.566 1.00 85.06 178 PHE A C 1
ATOM 1392 O O . PHE A 1 178 ? -9.156 6.208 -10.080 1.00 85.06 178 PHE A O 1
ATOM 1399 N N . GLU A 1 179 ? -8.329 4.538 -11.340 1.00 85.38 179 GLU A N 1
ATOM 1400 C CA . GLU A 1 179 ? -9.598 3.929 -11.708 1.00 85.38 179 GLU A CA 1
ATOM 1401 C C . GLU A 1 179 ? -9.625 2.484 -11.220 1.00 85.38 179 GLU A C 1
ATOM 1403 O O . GLU A 1 179 ? -8.595 1.805 -11.210 1.00 85.38 179 GLU A O 1
ATOM 1408 N N . LEU A 1 180 ? -10.806 2.006 -10.828 1.00 86.94 180 LEU A N 1
ATOM 1409 C CA . LEU A 1 180 ? -10.994 0.630 -10.389 1.00 86.94 180 LEU A CA 1
ATOM 1410 C C . LEU A 1 180 ? -11.866 -0.132 -11.383 1.00 86.94 180 LEU A C 1
ATOM 1412 O O . LEU A 1 180 ? -12.996 0.257 -11.685 1.00 86.94 180 LEU A O 1
ATOM 1416 N N . TRP A 1 181 ? -11.339 -1.262 -11.835 1.00 86.50 181 TRP A N 1
ATOM 1417 C CA . TRP A 1 181 ? -11.984 -2.144 -12.795 1.00 86.50 181 TRP A CA 1
ATOM 1418 C C . TRP A 1 181 ? -12.191 -3.519 -12.164 1.00 86.50 181 TRP A C 1
ATOM 1420 O O . TRP A 1 181 ? -11.294 -4.054 -11.511 1.00 86.50 181 TRP A O 1
ATOM 1430 N N . GLY A 1 182 ? -13.379 -4.084 -12.353 1.00 86.06 182 GLY A N 1
ATOM 1431 C CA . GLY A 1 182 ? -13.732 -5.435 -11.942 1.00 86.06 182 GLY A CA 1
ATOM 1432 C C . GLY A 1 182 ? -13.766 -6.368 -13.145 1.00 86.06 182 GLY A C 1
ATOM 1433 O O . GLY A 1 182 ? -14.263 -6.006 -14.209 1.00 86.06 182 GLY A O 1
ATOM 1434 N N . VAL A 1 183 ? -13.251 -7.583 -12.972 1.00 81.19 183 VAL A N 1
ATOM 1435 C CA . VAL A 1 183 ? -13.438 -8.670 -13.937 1.00 81.19 183 VAL A CA 1
ATOM 1436 C C . VAL A 1 183 ? -14.272 -9.740 -13.261 1.00 81.19 183 VAL A C 1
ATOM 1438 O O . VAL A 1 183 ? -13.836 -10.341 -12.278 1.00 81.19 183 VAL A O 1
ATOM 1441 N N . VAL A 1 184 ? -15.466 -9.983 -13.793 1.00 76.38 184 VAL A N 1
ATOM 1442 C CA . VAL A 1 184 ? -16.315 -11.092 -13.364 1.00 76.38 184 VAL A CA 1
ATOM 1443 C C . VAL A 1 184 ? -16.045 -12.256 -14.306 1.00 76.38 184 VAL A C 1
ATOM 1445 O O . VAL A 1 184 ? -16.338 -12.180 -15.499 1.00 76.38 184 VAL A O 1
ATOM 1448 N N . ASP A 1 185 ? -15.455 -13.335 -13.794 1.00 67.25 185 ASP A N 1
ATOM 1449 C CA . ASP A 1 185 ? -15.372 -14.569 -14.571 1.00 67.25 185 ASP A CA 1
ATOM 1450 C C . ASP A 1 185 ? -16.774 -15.188 -14.589 1.00 67.25 185 ASP A C 1
ATOM 1452 O O . ASP A 1 185 ? -17.235 -15.745 -13.592 1.00 67.25 185 ASP A O 1
ATOM 1456 N N . GLN A 1 186 ? -17.495 -15.015 -15.697 1.00 51.34 186 GLN A N 1
ATOM 1457 C CA . GLN A 1 186 ? -18.768 -15.695 -15.920 1.00 51.34 186 GLN A CA 1
ATOM 1458 C C . GLN A 1 186 ? -18.475 -17.177 -16.171 1.00 51.34 186 GLN A C 1
ATOM 1460 O O . GLN A 1 186 ? -18.357 -17.626 -17.310 1.00 51.34 186 GLN A O 1
ATOM 1465 N N . SER A 1 187 ? -18.311 -17.951 -15.102 1.00 49.88 187 SER A N 1
ATOM 1466 C CA . SER A 1 187 ? -18.384 -19.407 -15.164 1.00 49.88 187 SER A CA 1
ATOM 1467 C C . SER A 1 187 ? -19.848 -19.843 -15.070 1.00 49.88 187 SER A C 1
ATOM 1469 O O . SER A 1 187 ? -20.302 -20.400 -14.073 1.00 49.88 187 SER A O 1
ATOM 1471 N N . GLU A 1 188 ? -20.620 -19.582 -16.126 1.00 42.38 188 GLU A N 1
ATOM 1472 C CA . GLU A 1 188 ? -21.829 -20.369 -16.356 1.00 42.38 188 GLU A CA 1
ATOM 1473 C C . GLU A 1 188 ? -21.412 -21.775 -16.802 1.00 42.38 188 GLU A C 1
ATOM 1475 O O . GLU A 1 188 ? -20.905 -21.962 -17.905 1.00 42.38 188 GLU A O 1
ATOM 1480 N N . GLY A 1 189 ? -21.658 -22.759 -15.936 1.00 42.97 189 GLY A N 1
ATOM 1481 C CA . GLY A 1 189 ? -21.762 -24.164 -16.323 1.00 42.97 189 GLY A CA 1
ATOM 1482 C C . GLY A 1 189 ? -20.457 -24.961 -16.353 1.00 42.97 189 GLY A C 1
ATOM 1483 O O . GLY A 1 189 ? -19.548 -24.699 -17.129 1.00 42.97 189 GLY A O 1
ATOM 1484 N N . ASP A 1 190 ? -20.479 -26.028 -15.559 1.00 36.31 190 ASP A N 1
ATOM 1485 C CA . ASP A 1 190 ? -19.608 -27.204 -15.561 1.00 36.31 190 ASP A CA 1
ATOM 1486 C C . ASP A 1 190 ? -18.266 -27.112 -14.821 1.00 36.31 190 ASP A C 1
ATOM 1488 O O . ASP A 1 190 ? -17.383 -26.298 -15.080 1.00 36.31 190 ASP A O 1
ATOM 1492 N N . GLY A 1 191 ? -18.151 -28.010 -13.836 1.00 44.28 191 GLY A N 1
ATOM 1493 C CA . GLY A 1 191 ? -17.068 -28.096 -12.870 1.00 44.28 191 GLY A CA 1
ATOM 1494 C C . GLY A 1 191 ? -15.695 -28.191 -13.520 1.00 44.28 191 GLY A C 1
ATOM 1495 O O . GLY A 1 191 ? -15.279 -29.257 -13.967 1.00 44.28 191 GLY A O 1
ATOM 1496 N N . ALA A 1 192 ? -14.959 -27.086 -13.484 1.00 37.19 192 ALA A N 1
ATOM 1497 C CA . ALA A 1 192 ? -13.531 -27.062 -13.732 1.00 37.19 192 ALA A CA 1
ATOM 1498 C C . ALA A 1 192 ? -12.811 -26.868 -12.397 1.00 37.19 192 ALA A C 1
ATOM 1500 O O . ALA A 1 192 ? -13.082 -25.927 -11.650 1.00 37.19 192 ALA A O 1
ATOM 1501 N N . ALA A 1 193 ? -11.943 -27.827 -12.090 1.00 36.97 193 ALA A N 1
ATOM 1502 C CA . ALA A 1 193 ? -11.155 -27.897 -10.877 1.00 36.97 193 ALA A CA 1
ATOM 1503 C C . ALA A 1 193 ? -10.357 -26.609 -10.621 1.00 36.97 193 ALA A C 1
ATOM 1505 O O . ALA A 1 193 ? -9.876 -25.945 -11.537 1.00 36.97 193 ALA A O 1
ATOM 1506 N N . ILE A 1 194 ? -10.217 -26.304 -9.337 1.00 39.16 194 ILE A N 1
ATOM 1507 C CA . ILE A 1 194 ? -9.360 -25.262 -8.782 1.00 39.16 194 ILE A CA 1
ATOM 1508 C C . ILE A 1 194 ? -7.919 -25.603 -9.194 1.00 39.16 194 ILE A C 1
ATOM 1510 O O . ILE A 1 194 ? -7.364 -26.588 -8.711 1.00 39.16 194 ILE A O 1
ATOM 1514 N N . ASP A 1 195 ? -7.344 -24.845 -10.130 1.00 39.19 195 ASP A N 1
ATOM 1515 C CA . ASP A 1 195 ? -5.932 -24.963 -10.510 1.00 39.19 195 ASP A CA 1
ATOM 1516 C C . ASP A 1 195 ? -5.085 -24.367 -9.377 1.00 39.19 195 ASP A C 1
ATOM 1518 O O . ASP A 1 195 ? -4.832 -23.161 -9.299 1.00 39.19 195 ASP A O 1
ATOM 1522 N N . GLU A 1 196 ? -4.744 -25.216 -8.409 1.00 40.56 196 GLU A N 1
ATOM 1523 C CA . GLU A 1 196 ? -3.727 -24.915 -7.416 1.00 40.56 196 GLU A CA 1
ATOM 1524 C C . GLU A 1 196 ? -2.357 -24.877 -8.098 1.00 40.56 196 GLU A C 1
ATOM 1526 O O . GLU A 1 196 ? -1.858 -25.895 -8.561 1.00 40.56 196 GL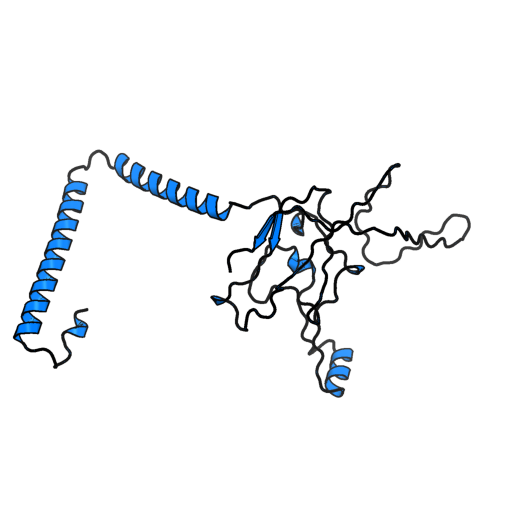U A O 1
ATOM 1531 N N . GLY A 1 197 ? -1.748 -23.689 -8.102 1.00 44.28 197 GLY A N 1
ATOM 1532 C CA . GLY A 1 197 ? -0.301 -23.495 -8.163 1.00 44.28 197 GLY A CA 1
ATOM 1533 C C . GLY A 1 197 ? 0.410 -24.153 -9.342 1.00 44.28 197 GLY A C 1
ATOM 1534 O O . GLY A 1 197 ? 0.915 -25.268 -9.229 1.00 44.28 197 GLY A O 1
ATOM 1535 N N . LYS A 1 198 ? 0.591 -23.402 -10.431 1.00 34.53 198 LYS A N 1
ATOM 1536 C CA . LYS A 1 198 ? 1.608 -23.747 -11.419 1.00 34.53 198 LYS A CA 1
ATOM 1537 C C . LYS A 1 198 ? 2.574 -22.601 -11.633 1.00 34.53 198 LYS A C 1
ATOM 1539 O O . LYS A 1 198 ? 2.314 -21.650 -12.364 1.00 34.53 198 LYS A O 1
ATOM 1544 N N . ASP A 1 199 ? 3.690 -22.736 -10.933 1.00 39.12 199 ASP A N 1
ATOM 1545 C CA . ASP A 1 199 ? 4.936 -22.050 -11.210 1.00 39.12 199 ASP A CA 1
ATOM 1546 C C . ASP A 1 199 ? 5.304 -22.246 -12.691 1.00 39.12 199 ASP A C 1
ATOM 1548 O O . ASP A 1 199 ? 5.112 -23.333 -13.245 1.00 39.12 199 ASP A O 1
ATOM 1552 N N . ASP A 1 200 ? 5.828 -21.185 -13.310 1.00 42.22 200 ASP A N 1
ATOM 1553 C CA . ASP A 1 200 ? 6.251 -21.055 -14.713 1.00 42.22 200 ASP A CA 1
ATOM 1554 C C . ASP A 1 200 ? 7.307 -22.102 -15.141 1.00 42.22 200 ASP A C 1
ATOM 1556 O O . ASP A 1 200 ? 8.475 -21.816 -15.408 1.00 42.22 200 ASP A O 1
ATOM 1560 N N . SER A 1 201 ? 6.892 -23.358 -15.254 1.00 37.06 201 SER A N 1
ATOM 1561 C CA . SER A 1 201 ? 7.602 -24.396 -15.987 1.00 37.06 201 SER A CA 1
ATOM 1562 C C . SER A 1 201 ? 6.592 -25.113 -16.873 1.00 37.06 201 SER A C 1
ATOM 1564 O O . SER A 1 201 ? 5.713 -25.841 -16.413 1.00 37.06 201 SER A O 1
ATOM 1566 N N . GLY A 1 202 ? 6.670 -24.815 -18.173 1.00 39.69 202 GLY A N 1
ATOM 1567 C CA . GLY A 1 202 ? 5.795 -25.388 -19.185 1.00 39.69 202 GLY A CA 1
ATOM 1568 C C . GLY A 1 202 ? 5.805 -26.910 -19.101 1.00 39.69 202 GLY A C 1
ATOM 1569 O O . GLY A 1 202 ? 6.834 -27.543 -19.320 1.00 39.69 202 GLY A O 1
ATOM 1570 N N . SER A 1 203 ? 4.655 -27.492 -18.768 1.00 33.94 203 SER A N 1
ATOM 1571 C CA . SER A 1 203 ? 4.441 -28.928 -18.887 1.00 33.94 203 SER A CA 1
ATOM 1572 C C . SER A 1 203 ? 3.565 -29.182 -20.107 1.00 33.94 203 SER A C 1
ATOM 1574 O O . SER A 1 203 ? 2.359 -28.918 -20.075 1.00 33.94 203 SER A O 1
ATOM 1576 N N . ASP A 1 204 ? 4.174 -29.695 -21.168 1.00 35.09 204 ASP A N 1
ATOM 1577 C CA . ASP A 1 204 ? 3.460 -30.241 -22.314 1.00 35.09 204 ASP A CA 1
ATOM 1578 C C . ASP A 1 204 ? 2.712 -31.508 -21.870 1.00 35.09 204 ASP A C 1
ATOM 1580 O O . ASP A 1 204 ? 3.329 -32.491 -21.458 1.00 35.09 204 ASP A O 1
ATOM 1584 N N . ILE A 1 205 ? 1.377 -31.494 -21.926 1.00 39.41 205 ILE A N 1
ATOM 1585 C CA . ILE A 1 205 ? 0.578 -32.713 -21.757 1.00 39.41 205 ILE A CA 1
ATO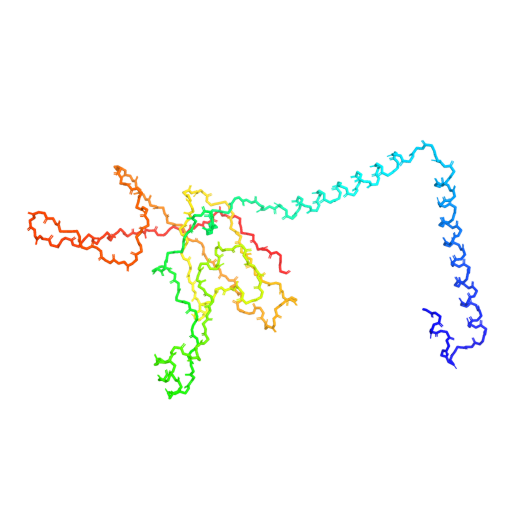M 1586 C C . ILE A 1 205 ? 0.389 -33.332 -23.141 1.00 39.41 205 ILE A C 1
ATOM 1588 O O . ILE A 1 205 ? -0.292 -32.777 -24.002 1.00 39.41 205 ILE A O 1
ATOM 1592 N N . ILE A 1 206 ? 1.025 -34.484 -23.349 1.00 32.91 206 ILE A N 1
ATOM 1593 C CA . ILE A 1 206 ? 0.901 -35.307 -24.553 1.00 32.91 206 ILE A CA 1
ATOM 1594 C C . ILE A 1 206 ? -0.425 -36.073 -24.464 1.00 32.91 206 ILE A C 1
ATOM 1596 O O . ILE A 1 206 ? -0.641 -36.811 -23.504 1.00 32.91 206 ILE A O 1
ATOM 1600 N N . ASN A 1 207 ? -1.315 -35.909 -25.448 1.00 39.81 207 ASN A N 1
ATOM 1601 C CA . ASN A 1 207 ? -2.450 -36.819 -25.612 1.00 39.81 207 ASN A CA 1
ATOM 1602 C C . ASN A 1 207 ? -2.001 -38.111 -26.322 1.00 39.81 207 ASN A C 1
ATOM 1604 O O . ASN A 1 207 ? -1.014 -38.113 -27.059 1.00 39.81 207 ASN A O 1
ATOM 1608 N N . ASP A 1 208 ? -2.758 -39.195 -26.148 1.00 47.06 208 ASP A N 1
ATOM 1609 C CA . ASP A 1 208 ? -2.455 -40.540 -26.675 1.00 47.06 208 ASP A CA 1
ATOM 1610 C C . ASP A 1 208 ? -2.540 -40.654 -28.221 1.00 47.06 208 ASP A C 1
ATOM 1612 O O . ASP A 1 208 ? -2.556 -41.744 -28.788 1.00 47.06 208 ASP A O 1
ATOM 1616 N N . GLN A 1 209 ? -2.594 -39.518 -28.930 1.00 47.53 209 GLN A N 1
ATOM 1617 C CA . GLN A 1 209 ? -2.538 -39.414 -30.392 1.00 47.53 209 GLN A CA 1
ATOM 1618 C C . GLN A 1 209 ? -1.447 -38.456 -30.905 1.00 47.53 209 GLN A C 1
ATOM 1620 O O . GLN A 1 209 ? -1.419 -38.132 -32.092 1.00 47.53 209 GLN A O 1
ATOM 1625 N N . GLY A 1 210 ? -0.515 -38.019 -30.049 1.00 34.94 210 GLY A N 1
ATOM 1626 C CA . GLY A 1 210 ? 0.684 -37.288 -30.476 1.00 34.94 210 GLY A CA 1
ATOM 1627 C C . GLY A 1 210 ? 0.422 -35.910 -31.098 1.00 34.94 210 GLY A C 1
ATOM 1628 O O . GLY A 1 210 ? 1.275 -35.402 -31.826 1.00 34.94 210 GLY A O 1
ATOM 1629 N N . GLN A 1 211 ? -0.730 -35.286 -30.828 1.00 32.50 211 GLN A N 1
ATOM 1630 C CA . GLN A 1 211 ? -1.030 -33.925 -31.283 1.00 32.50 211 GLN A CA 1
ATOM 1631 C C . GLN A 1 211 ? -0.851 -32.904 -30.155 1.00 32.50 211 GLN A C 1
ATOM 1633 O O . GLN A 1 211 ? -1.526 -32.960 -29.129 1.00 32.50 211 GLN A O 1
ATOM 1638 N N . PHE A 1 212 ? 0.032 -31.927 -30.381 1.00 31.39 212 PHE A N 1
ATOM 1639 C CA . PHE A 1 212 ? 0.180 -30.739 -29.540 1.00 31.39 212 PHE A CA 1
ATOM 1640 C C . PHE A 1 212 ? -1.050 -29.835 -29.694 1.00 31.39 212 PHE A C 1
ATOM 1642 O O . PHE A 1 212 ? -1.132 -29.035 -30.627 1.00 31.39 212 PHE A O 1
ATOM 1649 N N . SER A 1 213 ? -2.016 -29.929 -28.780 1.00 28.05 213 SER A N 1
ATOM 1650 C CA . SER A 1 213 ? -3.090 -28.940 -28.678 1.00 28.05 213 SER A CA 1
ATOM 1651 C C . SER A 1 213 ? -2.679 -27.834 -27.709 1.00 28.05 213 SER A C 1
ATOM 1653 O O . SER A 1 213 ? -2.742 -27.997 -26.492 1.00 28.05 213 SER A O 1
ATOM 1655 N N . LYS A 1 214 ? -2.270 -26.683 -28.250 1.00 27.61 214 LYS A N 1
ATOM 1656 C CA . LYS A 1 214 ? -2.105 -25.448 -27.480 1.00 27.61 214 LYS A CA 1
ATOM 1657 C C . LYS A 1 214 ? -3.492 -24.990 -27.024 1.00 27.61 214 LYS A C 1
ATOM 1659 O O . LYS A 1 214 ? -4.229 -24.401 -27.812 1.00 27.61 214 LYS A O 1
ATOM 1664 N N . ILE A 1 215 ? -3.866 -25.266 -25.774 1.00 33.31 215 ILE A N 1
ATOM 1665 C CA . ILE A 1 215 ? -5.080 -24.698 -25.173 1.00 33.31 215 ILE A CA 1
ATOM 1666 C C . ILE A 1 215 ? -4.785 -23.228 -24.886 1.00 33.31 215 ILE A C 1
ATOM 1668 O O . ILE A 1 215 ? -4.387 -22.833 -23.794 1.00 33.31 215 ILE A O 1
ATOM 1672 N N . GLN A 1 216 ? -4.914 -22.399 -25.915 1.00 33.50 216 GLN A N 1
ATOM 1673 C CA . GLN A 1 216 ? -4.903 -20.958 -25.759 1.00 33.50 216 GLN A CA 1
ATOM 1674 C C . GLN A 1 216 ? -6.322 -20.573 -25.338 1.00 33.50 216 GLN A C 1
ATOM 1676 O O . GLN A 1 216 ? -7.185 -20.339 -26.179 1.00 33.50 216 GLN A O 1
ATOM 1681 N N . SER A 1 217 ? -6.583 -20.580 -24.026 1.00 34.84 217 SER A N 1
ATOM 1682 C CA . SER A 1 217 ? -7.812 -20.023 -23.453 1.00 34.84 217 SER A CA 1
ATOM 1683 C C . SER A 1 217 ? -7.787 -18.508 -23.646 1.00 34.84 217 SER A C 1
ATOM 1685 O O . SER A 1 217 ? -7.465 -17.743 -22.742 1.00 34.84 217 SER A O 1
ATOM 1687 N N . THR A 1 218 ? -8.086 -18.054 -24.859 1.00 34.50 218 THR A N 1
ATOM 1688 C CA . THR A 1 218 ? -8.352 -16.651 -25.165 1.00 34.50 218 THR A CA 1
ATOM 1689 C C . THR A 1 218 ? -9.775 -16.327 -24.721 1.00 34.50 218 THR A C 1
ATOM 1691 O O . THR A 1 218 ? -10.648 -16.076 -25.551 1.00 34.50 218 THR A O 1
ATOM 1694 N N . ARG A 1 219 ? -10.048 -16.374 -23.412 1.00 42.91 219 ARG A N 1
ATOM 1695 C CA . ARG A 1 219 ? -11.264 -15.754 -22.885 1.00 42.91 219 ARG A CA 1
ATOM 1696 C C . ARG A 1 219 ? -11.011 -14.255 -22.819 1.00 42.91 219 ARG A C 1
ATOM 1698 O O . ARG A 1 219 ? -10.133 -13.779 -22.106 1.00 42.91 219 ARG A O 1
ATOM 1705 N N . LYS A 1 220 ? -11.731 -13.517 -23.661 1.00 40.50 220 LYS A N 1
ATOM 1706 C CA . LYS A 1 220 ? -11.743 -12.058 -23.663 1.00 40.50 220 LYS A CA 1
ATOM 1707 C C . LYS A 1 220 ? -12.497 -11.630 -22.405 1.00 40.50 220 LYS A C 1
ATOM 1709 O O . LYS A 1 220 ? -13.718 -11.562 -22.421 1.00 40.50 220 LYS A O 1
ATOM 1714 N N . HIS A 1 221 ? -11.771 -11.449 -21.308 1.00 53.41 221 HIS A N 1
ATOM 1715 C CA . HIS A 1 221 ? -12.337 -10.914 -20.079 1.00 53.41 221 HIS A CA 1
ATOM 1716 C C . HIS A 1 221 ? -12.736 -9.458 -20.338 1.00 53.41 221 HIS A C 1
ATOM 1718 O O . HIS A 1 221 ? -11.890 -8.624 -20.665 1.00 53.41 221 HIS A O 1
ATOM 1724 N N . GLU A 1 222 ? -14.034 -9.180 -20.293 1.00 56.56 222 GLU A N 1
ATOM 1725 C CA . GLU A 1 222 ? -14.560 -7.823 -20.379 1.00 56.56 222 GLU A CA 1
ATOM 1726 C C . GLU A 1 222 ? -14.377 -7.159 -19.010 1.00 56.56 222 GLU A C 1
ATOM 1728 O O . GLU A 1 222 ? -14.741 -7.729 -17.981 1.00 56.56 222 GLU A O 1
ATOM 1733 N N . PHE A 1 223 ? -13.714 -6.002 -18.993 1.00 63.78 223 PHE A N 1
ATOM 1734 C CA . PHE A 1 223 ? -13.502 -5.230 -17.773 1.00 63.78 223 PHE A CA 1
ATOM 1735 C C . PHE A 1 223 ? -14.708 -4.324 -17.558 1.00 63.78 223 PHE A C 1
ATOM 1737 O O . PHE A 1 223 ? -15.033 -3.505 -18.419 1.00 63.78 223 PHE A O 1
ATOM 1744 N N . GLU A 1 224 ? -15.340 -4.436 -16.397 1.00 69.69 224 GLU A N 1
ATOM 1745 C CA . GLU A 1 224 ? -16.421 -3.550 -15.993 1.00 69.69 224 GLU A CA 1
ATOM 1746 C C . GLU A 1 224 ? -15.872 -2.466 -15.065 1.00 69.69 224 GLU A C 1
ATOM 1748 O O . GLU A 1 224 ? -15.158 -2.740 -14.097 1.00 69.69 224 GLU A O 1
ATOM 1753 N N . PHE A 1 225 ? -16.189 -1.208 -15.366 1.00 70.25 225 PHE A N 1
ATOM 1754 C CA . PHE A 1 225 ? -15.815 -0.092 -14.506 1.00 70.25 225 PHE A CA 1
ATOM 1755 C C . PHE A 1 225 ? -16.705 -0.079 -13.259 1.00 70.25 225 PHE A C 1
ATOM 1757 O O . PHE A 1 225 ? -17.933 0.004 -13.370 1.00 70.25 225 PHE A O 1
ATOM 1764 N N . LEU A 1 226 ? -16.098 -0.132 -12.073 1.00 70.94 226 LEU A N 1
ATOM 1765 C CA . LEU A 1 226 ? -16.832 -0.134 -10.810 1.00 70.94 226 LEU A CA 1
ATOM 1766 C C . LEU A 1 226 ? -17.186 1.311 -10.429 1.00 70.94 226 LEU A C 1
ATOM 1768 O O . LEU A 1 226 ? -16.299 2.127 -10.206 1.00 70.94 226 LEU A O 1
ATOM 1772 N N . LYS A 1 227 ? -18.484 1.647 -10.379 1.00 57.66 227 LYS A N 1
ATOM 1773 C CA . LYS A 1 227 ? -18.963 3.025 -10.126 1.00 57.66 227 LYS A CA 1
ATOM 1774 C C . LYS A 1 227 ? -19.386 3.304 -8.682 1.00 57.66 227 LYS A C 1
ATOM 1776 O O . LYS A 1 227 ? -19.408 4.465 -8.290 1.00 57.66 227 LYS A O 1
ATOM 1781 N N . ASP A 1 228 ? -19.658 2.262 -7.895 1.00 60.84 228 ASP A N 1
ATOM 1782 C CA . ASP A 1 228 ? -20.409 2.382 -6.638 1.00 60.84 228 ASP A CA 1
ATOM 1783 C C . ASP A 1 228 ? -19.643 1.822 -5.423 1.00 60.84 228 ASP A C 1
ATOM 1785 O O . ASP A 1 228 ? -20.118 0.918 -4.737 1.00 60.84 228 ASP A O 1
ATOM 1789 N N . PHE A 1 229 ? -18.445 2.343 -5.139 1.00 65.50 229 PHE A N 1
ATOM 1790 C CA . PHE A 1 229 ? -17.694 1.979 -3.930 1.00 65.50 229 PHE A CA 1
ATOM 1791 C C . PHE A 1 229 ? -17.199 3.207 -3.166 1.00 65.50 229 PHE A C 1
ATOM 1793 O O . PHE A 1 229 ? -16.898 4.254 -3.740 1.00 65.50 229 PHE A O 1
ATOM 1800 N N . ASN A 1 230 ? -17.092 3.066 -1.845 1.00 62.12 230 ASN A N 1
ATOM 1801 C CA . ASN A 1 230 ? -16.518 4.108 -1.005 1.00 62.12 230 ASN A CA 1
ATOM 1802 C C . ASN A 1 230 ? -14.994 4.027 -1.077 1.00 62.12 230 ASN A C 1
ATOM 1804 O O . ASN A 1 230 ? -14.400 2.996 -0.748 1.00 62.12 230 ASN A O 1
ATOM 1808 N N . PHE A 1 231 ? -14.355 5.118 -1.488 1.00 63.91 231 PHE A N 1
ATOM 1809 C CA . PHE A 1 231 ? -12.903 5.199 -1.496 1.00 63.91 231 PHE A CA 1
ATOM 1810 C C . PHE A 1 231 ? -12.388 5.821 -0.198 1.00 63.91 231 PHE A C 1
ATOM 1812 O O . PHE A 1 231 ? -12.768 6.939 0.157 1.00 63.91 231 PHE A O 1
ATOM 1819 N N . PHE A 1 232 ? -11.528 5.092 0.512 1.00 60.50 232 PHE A N 1
ATOM 1820 C CA . PHE A 1 232 ? -10.889 5.570 1.730 1.00 60.50 232 PHE A CA 1
ATOM 1821 C C . PHE A 1 232 ? -9.403 5.813 1.476 1.00 60.50 232 PHE A C 1
ATOM 1823 O O . PHE A 1 232 ? -8.619 4.884 1.270 1.00 60.50 232 PHE A O 1
ATOM 1830 N N . LEU A 1 233 ? -9.020 7.087 1.519 1.00 59.41 233 LEU A N 1
ATOM 1831 C CA . LEU A 1 233 ? -7.625 7.487 1.619 1.00 59.41 233 LEU A CA 1
ATOM 1832 C C . LEU A 1 233 ? -7.237 7.441 3.092 1.00 59.41 233 LEU A C 1
ATOM 1834 O O . LEU A 1 233 ? -7.814 8.173 3.902 1.00 59.41 233 LEU A O 1
ATOM 1838 N N . GLY A 1 234 ? -6.259 6.600 3.438 1.00 52.03 234 GLY A N 1
ATOM 1839 C CA . GLY A 1 234 ? -5.598 6.709 4.735 1.00 52.03 234 GLY A CA 1
ATOM 1840 C C . GLY A 1 234 ? -5.158 8.160 4.949 1.00 52.03 234 GLY A C 1
ATOM 1841 O O . GLY A 1 234 ? -4.662 8.794 4.018 1.00 52.03 234 GLY A O 1
ATOM 1842 N N . LYS A 1 235 ? -5.420 8.727 6.135 1.00 40.47 235 LYS A N 1
ATOM 1843 C CA . LYS A 1 235 ? -5.109 10.138 6.420 1.00 40.47 235 LYS A CA 1
ATOM 1844 C C . LYS A 1 235 ? -3.635 10.438 6.101 1.00 40.47 235 LYS A C 1
ATOM 1846 O O . LYS A 1 235 ? -2.755 9.787 6.661 1.00 40.47 235 LYS A O 1
ATOM 1851 N N . TYR A 1 236 ? -3.414 11.422 5.225 1.00 41.12 236 TYR A N 1
ATOM 1852 C CA . TYR A 1 236 ? -2.106 12.008 4.905 1.00 41.12 236 TYR A CA 1
ATOM 1853 C C . TYR A 1 236 ? -1.650 13.018 5.953 1.00 41.12 236 TYR A C 1
ATOM 1855 O O . TYR A 1 236 ? -2.526 13.751 6.472 1.00 41.12 236 TYR A O 1
#

Sequence (236 aa):
IYKILDNDKLDGTVKTQVKEFIEREMSNIASGASSYYSSLSAMDDDEDGLMGLVRKQLNEVLQEQLTKMMDGASADYALYTGGARIIHHATSRDYEQWPSKGYQRLWGMLTHRNVIKSNRAETVITPSMNVGECWCFNGTEGQIAIRLSRSIVVTQVTYSHISKEMAIDPVSSAPKEFELWGVVDQSEGDGAAIDEGKDDSGSDIINDQGQFSKIQSTRKHEFEFLKDFNFFLGKY

InterPro domains:
  IPR012919 SUN domain [PF07738] (117-193)
  IPR012919 SUN domain [PS51469] (83-236)
  IPR045119 SUN domain-containing protein 1-5 [PTHR12911] (40-191)

Organism: NCBI:txid94023

Mean predicted aligned error: 18.23 Å